Protein AF-A0A522DRU5-F1 (afdb_monomer_lite)

Sequence (279 aa):
MILSPACICIVALIGALTWLAAVGIQVLDVVSSVFDARGARHRRPATQQERARYQELVWGVPLGAAVAALVVFGVDYSARLVFDQGSPRIGTLVLAASIATAFAAGLVIVARRLAPEASSYASIRNDIEDALEQRLTDADIDEFRRAVVAVDKRVGFLRTYPTLSPAAFLWHRTQLRLVPVLVPLLFGAYVLLAAKLPANSMGVLFIGALAPAAISYALAWAGARASLVSKRAWHEVYAAQRAEVEALLAGARKSSKKRVAGLGDRVTRALQILREQQN

Structure (mmCIF, N/CA/C/O backbone):
data_AF-A0A522DRU5-F1
#
_entry.id   AF-A0A522DRU5-F1
#
loop_
_atom_site.group_PDB
_atom_site.id
_atom_site.type_symbol
_atom_site.label_atom_id
_atom_site.label_alt_id
_atom_site.label_comp_id
_atom_site.label_asym_id
_atom_site.label_entity_id
_atom_site.label_seq_id
_atom_site.pdbx_PDB_ins_code
_atom_site.Cartn_x
_atom_site.Cartn_y
_atom_site.Cartn_z
_atom_site.occupancy
_atom_site.B_iso_or_equiv
_atom_site.auth_seq_id
_atom_site.auth_comp_id
_atom_site.auth_asym_id
_atom_site.auth_atom_id
_atom_site.pdbx_PDB_model_num
ATOM 1 N N . MET A 1 1 ? 27.176 -9.759 -30.738 1.00 49.38 1 MET A N 1
ATOM 2 C CA . MET A 1 1 ? 26.339 -8.813 -31.505 1.00 49.38 1 MET A CA 1
ATOM 3 C C . MET A 1 1 ? 26.449 -7.454 -30.847 1.00 49.38 1 MET A C 1
ATOM 5 O O . MET A 1 1 ? 26.199 -7.365 -29.654 1.00 49.38 1 MET A O 1
ATOM 9 N N . ILE A 1 2 ? 26.896 -6.439 -31.582 1.00 53.69 2 ILE A N 1
ATOM 10 C CA . ILE A 1 2 ? 26.916 -5.050 -31.109 1.00 53.69 2 ILE A CA 1
ATOM 11 C C . ILE A 1 2 ? 25.503 -4.507 -31.359 1.00 53.69 2 ILE A C 1
ATOM 13 O O . ILE A 1 2 ? 25.036 -4.567 -32.495 1.00 53.69 2 ILE A O 1
ATOM 17 N N . LEU A 1 3 ? 24.790 -4.069 -30.315 1.00 58.00 3 LEU A N 1
ATOM 18 C CA . LEU A 1 3 ? 23.476 -3.437 -30.488 1.00 58.00 3 LEU A CA 1
ATOM 19 C C . LEU A 1 3 ? 23.640 -2.139 -31.283 1.00 58.00 3 LEU A C 1
ATOM 21 O O . LEU A 1 3 ? 24.556 -1.360 -31.019 1.00 58.00 3 LEU A O 1
ATOM 25 N N . SER A 1 4 ? 22.747 -1.891 -32.244 1.00 70.25 4 SER A N 1
ATOM 26 C CA . SER A 1 4 ? 22.744 -0.618 -32.963 1.00 70.25 4 SER A CA 1
ATOM 27 C C . SER A 1 4 ? 22.442 0.537 -31.991 1.00 70.25 4 SER A C 1
ATOM 29 O O . SER A 1 4 ? 21.698 0.343 -31.022 1.00 70.25 4 SER A O 1
ATOM 31 N N . PRO A 1 5 ? 22.972 1.750 -32.229 1.00 66.25 5 PRO A N 1
ATOM 32 C CA . PRO A 1 5 ? 22.735 2.901 -31.353 1.00 66.25 5 PRO A CA 1
ATOM 33 C C . PRO A 1 5 ? 21.238 3.212 -31.183 1.00 66.25 5 PRO A C 1
ATOM 35 O O . PRO A 1 5 ? 20.804 3.576 -30.094 1.00 66.25 5 PRO A O 1
ATOM 38 N N . ALA A 1 6 ? 20.424 2.968 -32.216 1.00 65.38 6 ALA A N 1
ATOM 39 C CA . ALA A 1 6 ? 18.970 3.096 -32.142 1.00 65.38 6 ALA A CA 1
ATOM 40 C C . ALA A 1 6 ? 18.331 2.108 -31.145 1.00 65.38 6 ALA A C 1
ATOM 42 O O . ALA A 1 6 ? 17.437 2.491 -30.391 1.00 65.38 6 ALA A O 1
ATOM 43 N N . CYS A 1 7 ? 18.813 0.860 -31.082 1.00 63.22 7 CYS A N 1
ATOM 44 C CA . CYS A 1 7 ? 18.323 -0.118 -30.107 1.00 63.22 7 CYS A CA 1
ATOM 45 C C . CYS A 1 7 ? 18.662 0.292 -28.670 1.00 63.22 7 CYS A C 1
ATOM 47 O O . CYS A 1 7 ? 17.828 0.145 -27.780 1.00 63.22 7 CYS A O 1
ATOM 49 N N . ILE A 1 8 ? 19.855 0.851 -28.445 1.00 66.31 8 ILE A N 1
ATOM 50 C CA . ILE A 1 8 ? 20.282 1.325 -27.121 1.00 66.31 8 ILE A CA 1
ATOM 51 C C . ILE A 1 8 ? 19.383 2.475 -26.646 1.00 66.31 8 ILE A C 1
ATOM 53 O O . ILE A 1 8 ? 18.937 2.459 -25.500 1.00 66.31 8 ILE A O 1
ATOM 57 N N . CYS A 1 9 ? 19.054 3.429 -27.524 1.00 65.94 9 CYS A N 1
ATOM 58 C CA . CYS A 1 9 ? 18.156 4.540 -27.195 1.00 65.94 9 CYS A CA 1
ATOM 59 C C . CYS A 1 9 ? 16.744 4.069 -26.820 1.00 65.94 9 CYS A C 1
ATOM 61 O O . CYS A 1 9 ? 16.173 4.563 -25.850 1.00 65.94 9 CYS A O 1
ATOM 63 N N . ILE A 1 10 ? 16.186 3.098 -27.549 1.00 66.00 10 ILE A N 1
ATOM 64 C CA . ILE A 1 10 ? 14.847 2.563 -27.257 1.00 66.00 10 ILE A CA 1
ATOM 65 C C . ILE A 1 10 ? 14.844 1.808 -25.923 1.00 66.00 10 ILE A C 1
ATOM 67 O O . ILE A 1 10 ? 13.966 2.019 -25.090 1.00 66.00 10 ILE A O 1
ATOM 71 N N . VAL A 1 11 ? 15.857 0.975 -25.683 1.00 67.88 11 VAL A N 1
ATOM 72 C CA . VAL A 1 11 ? 16.014 0.237 -24.424 1.00 67.88 11 VAL A CA 1
ATOM 73 C C . VAL A 1 11 ? 16.188 1.203 -23.242 1.00 67.88 11 VAL A C 1
ATOM 75 O O . VAL A 1 11 ? 15.561 1.008 -22.202 1.00 67.88 11 VAL A O 1
ATOM 78 N N . ALA A 1 12 ? 16.944 2.294 -23.415 1.00 69.81 12 ALA A N 1
ATOM 79 C CA . ALA A 1 12 ? 17.073 3.370 -22.428 1.00 69.81 12 ALA A CA 1
ATOM 80 C C . ALA A 1 12 ? 15.759 4.105 -22.164 1.00 69.81 12 ALA A C 1
ATOM 82 O O . ALA A 1 12 ? 15.428 4.351 -21.005 1.00 69.81 12 ALA A O 1
ATOM 83 N N . LEU A 1 13 ? 14.982 4.402 -23.206 1.00 70.50 13 LEU A N 1
ATOM 84 C CA . LEU A 1 13 ? 13.671 5.026 -23.062 1.00 70.50 13 LEU A CA 1
ATOM 85 C C . LEU A 1 13 ? 12.709 4.125 -22.276 1.00 70.50 13 LEU A C 1
ATOM 87 O O . LEU A 1 13 ? 12.073 4.587 -21.332 1.00 70.50 13 LEU A O 1
ATOM 91 N N . ILE A 1 14 ? 12.641 2.833 -22.612 1.00 69.62 14 ILE A N 1
ATOM 92 C CA . ILE A 1 14 ? 11.797 1.858 -21.906 1.00 69.62 14 ILE A CA 1
ATOM 93 C C . ILE A 1 14 ? 12.238 1.721 -20.444 1.00 69.62 14 ILE A C 1
ATOM 95 O O . ILE A 1 14 ? 11.397 1.740 -19.543 1.00 69.62 14 ILE A O 1
ATOM 99 N N . GLY A 1 15 ? 13.547 1.627 -20.188 1.00 72.75 15 GLY A N 1
ATOM 100 C CA 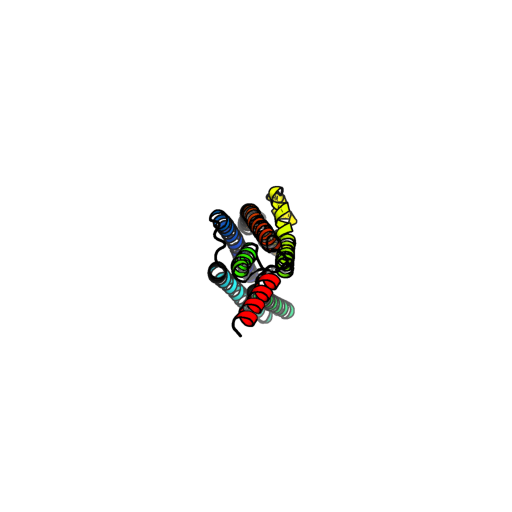. GLY A 1 15 ? 14.102 1.582 -18.835 1.00 72.75 15 GLY A CA 1
ATOM 101 C C . GLY A 1 15 ? 13.751 2.830 -18.020 1.00 72.75 15 GLY A C 1
ATOM 102 O O . GLY A 1 15 ? 13.280 2.711 -16.888 1.00 72.75 15 GLY A O 1
ATOM 103 N N . ALA A 1 16 ? 13.893 4.017 -18.616 1.00 73.12 16 ALA A N 1
ATOM 104 C CA . ALA A 1 16 ? 13.553 5.290 -17.987 1.00 73.12 16 ALA A CA 1
ATOM 105 C C . ALA A 1 16 ? 12.050 5.410 -17.693 1.00 73.12 16 ALA A C 1
ATOM 107 O O . ALA A 1 16 ? 11.677 5.799 -16.589 1.00 73.12 16 ALA A O 1
ATOM 108 N N . LEU A 1 17 ? 11.184 5.026 -18.636 1.00 71.19 17 LEU A N 1
ATOM 109 C CA . LEU A 1 17 ? 9.729 5.025 -18.446 1.00 71.19 17 LEU A CA 1
ATOM 110 C C . LEU A 1 17 ? 9.300 4.043 -17.352 1.00 71.19 17 LEU A C 1
ATOM 112 O O . LEU A 1 17 ? 8.479 4.383 -16.499 1.00 71.19 17 LEU A O 1
ATOM 116 N N . THR A 1 18 ? 9.893 2.849 -17.334 1.00 73.88 18 THR A N 1
ATOM 117 C CA . THR A 1 18 ? 9.627 1.835 -16.304 1.00 73.88 18 THR A CA 1
ATOM 118 C C . THR A 1 18 ? 10.062 2.334 -14.928 1.00 73.88 18 THR A C 1
ATOM 120 O O . THR A 1 18 ? 9.320 2.201 -13.954 1.00 73.88 18 THR A O 1
ATOM 123 N N . TRP A 1 19 ? 11.240 2.958 -14.839 1.00 79.31 19 TRP A N 1
ATOM 124 C CA . TRP A 1 19 ? 11.723 3.565 -13.603 1.00 79.31 19 TRP A CA 1
ATOM 125 C C . TRP A 1 19 ? 10.838 4.733 -13.149 1.00 79.31 19 TRP A C 1
ATOM 127 O O . TRP A 1 19 ? 10.469 4.778 -11.980 1.00 79.31 19 TRP A O 1
ATOM 137 N N . LEU A 1 20 ? 10.424 5.628 -14.052 1.00 75.62 20 LEU A N 1
ATOM 138 C CA . LEU A 1 20 ? 9.517 6.738 -13.735 1.00 75.62 20 LEU A CA 1
ATOM 139 C C . LEU A 1 20 ? 8.171 6.241 -13.200 1.00 75.62 20 LEU A C 1
ATOM 141 O O . LEU A 1 20 ? 7.682 6.766 -12.200 1.00 75.62 20 LEU A O 1
ATOM 145 N N . ALA A 1 21 ? 7.595 5.203 -13.810 1.00 72.81 21 ALA A N 1
ATOM 146 C CA . ALA A 1 21 ? 6.374 4.578 -13.310 1.00 72.81 21 ALA A CA 1
ATOM 147 C C . ALA A 1 21 ? 6.580 3.996 -11.900 1.00 72.81 21 ALA A C 1
ATOM 149 O O . ALA A 1 21 ? 5.768 4.219 -10.999 1.00 72.81 21 ALA A O 1
ATOM 150 N N . ALA A 1 22 ? 7.699 3.302 -11.681 1.00 76.31 22 ALA A N 1
ATOM 151 C CA . ALA A 1 22 ? 8.045 2.712 -10.394 1.00 76.31 22 ALA A CA 1
ATOM 152 C C . ALA A 1 22 ? 8.279 3.776 -9.299 1.00 76.31 22 ALA A C 1
ATOM 154 O O . ALA A 1 22 ? 7.804 3.624 -8.173 1.00 76.31 22 ALA A O 1
ATOM 155 N N . VAL A 1 23 ? 8.947 4.883 -9.635 1.00 77.06 23 VAL A N 1
ATOM 156 C CA . VAL A 1 23 ? 9.127 6.050 -8.759 1.00 77.06 23 VAL A CA 1
ATOM 157 C C . VAL A 1 23 ? 7.795 6.724 -8.460 1.00 77.06 23 VAL A C 1
ATOM 159 O O . VAL A 1 23 ? 7.538 7.049 -7.304 1.00 77.06 23 VAL A O 1
ATOM 162 N N . GLY A 1 24 ? 6.916 6.878 -9.452 1.00 73.81 24 GLY A N 1
ATOM 163 C CA . GLY A 1 24 ? 5.565 7.398 -9.248 1.00 73.81 24 GLY A CA 1
ATOM 164 C C . GLY A 1 24 ? 4.801 6.597 -8.191 1.00 73.81 24 GLY A C 1
ATOM 165 O O . GLY A 1 24 ? 4.223 7.176 -7.273 1.00 73.81 24 GLY A O 1
ATOM 166 N N . ILE A 1 25 ? 4.891 5.264 -8.242 1.00 76.31 25 ILE A N 1
ATOM 167 C CA . ILE A 1 25 ? 4.307 4.376 -7.225 1.00 76.31 25 ILE A CA 1
ATOM 168 C C . ILE A 1 25 ? 4.942 4.605 -5.842 1.00 76.31 25 ILE A C 1
ATOM 170 O O . ILE A 1 25 ? 4.222 4.650 -4.844 1.00 76.31 25 ILE A O 1
ATOM 174 N N . GLN A 1 26 ? 6.266 4.779 -5.755 1.00 80.12 26 GLN A N 1
ATOM 175 C CA . GLN A 1 26 ? 6.938 5.064 -4.479 1.00 80.12 26 GLN A CA 1
ATOM 176 C C . GLN A 1 26 ? 6.523 6.417 -3.890 1.00 80.12 26 GLN A C 1
ATOM 178 O O . GLN A 1 26 ? 6.258 6.506 -2.693 1.00 80.12 26 GLN A O 1
ATOM 183 N N . VAL A 1 27 ? 6.441 7.464 -4.715 1.00 80.12 27 VAL A N 1
ATOM 184 C CA . VAL A 1 27 ? 5.968 8.789 -4.288 1.00 80.12 27 VAL A CA 1
ATOM 185 C C . VAL A 1 27 ? 4.535 8.689 -3.773 1.00 80.12 27 VAL A C 1
ATOM 187 O O . VAL A 1 27 ? 4.241 9.211 -2.700 1.00 80.12 27 VAL A O 1
ATOM 190 N N . LEU A 1 28 ? 3.661 7.969 -4.480 1.00 73.19 28 LEU A N 1
ATOM 191 C CA . LEU A 1 28 ? 2.279 7.752 -4.051 1.00 73.19 28 LEU A CA 1
ATOM 192 C C . LEU A 1 28 ? 2.195 7.038 -2.698 1.00 73.19 28 LEU A C 1
ATOM 194 O O . LEU A 1 28 ? 1.435 7.466 -1.835 1.00 73.19 28 LEU A O 1
ATOM 198 N N . ASP A 1 29 ? 3.004 6.003 -2.477 1.00 78.00 29 ASP A N 1
ATOM 199 C CA . ASP A 1 29 ? 3.068 5.267 -1.208 1.00 78.00 29 ASP A CA 1
ATOM 200 C C . ASP A 1 29 ? 3.587 6.134 -0.038 1.00 78.00 29 ASP A C 1
ATOM 202 O O . ASP A 1 29 ? 3.091 6.060 1.095 1.00 78.00 29 ASP A O 1
ATOM 206 N N . VAL A 1 30 ? 4.550 7.022 -0.300 1.00 80.94 30 VAL A N 1
ATOM 207 C CA . VAL A 1 30 ? 5.003 8.022 0.681 1.00 80.94 30 VAL A CA 1
ATOM 208 C C . VAL A 1 30 ? 3.865 8.988 1.006 1.00 80.94 30 VAL A C 1
ATOM 210 O O . VAL A 1 30 ? 3.553 9.216 2.174 1.00 80.94 30 VAL A O 1
ATOM 213 N N . VAL A 1 31 ? 3.221 9.539 -0.021 1.00 76.81 31 VAL A N 1
ATOM 214 C CA . VAL A 1 31 ? 2.142 10.516 0.130 1.00 76.81 31 VAL A CA 1
ATOM 215 C C . VAL A 1 31 ? 0.972 9.906 0.898 1.00 76.81 31 VAL A C 1
ATOM 217 O O . VAL A 1 31 ? 0.521 10.491 1.883 1.00 76.81 31 VAL A O 1
ATOM 220 N N . SER A 1 32 ? 0.525 8.705 0.531 1.00 75.31 32 SER A N 1
ATOM 221 C CA . SER A 1 32 ? -0.584 8.036 1.208 1.00 75.31 32 SER A CA 1
ATOM 222 C C . SER A 1 32 ? -0.274 7.733 2.662 1.00 75.31 32 SER A C 1
ATOM 224 O O . SER A 1 32 ? -1.105 7.987 3.524 1.00 75.31 32 SER A O 1
ATOM 226 N N . SER A 1 33 ? 0.941 7.278 2.970 1.00 77.12 33 SER A N 1
ATOM 227 C CA . SER A 1 33 ? 1.320 7.013 4.358 1.00 77.12 33 SER A CA 1
ATOM 228 C C . SER A 1 33 ? 1.408 8.287 5.206 1.00 77.12 33 SER A C 1
ATOM 230 O O . SER A 1 33 ? 1.045 8.261 6.383 1.00 77.12 33 SER A O 1
ATOM 232 N N . VAL A 1 34 ? 1.805 9.424 4.624 1.00 80.38 34 VAL A N 1
ATOM 233 C CA . VAL A 1 34 ? 1.745 10.732 5.300 1.00 80.38 34 VAL A CA 1
ATOM 234 C C . VAL A 1 34 ? 0.299 11.168 5.537 1.00 80.38 34 VAL A C 1
ATOM 236 O O . VAL A 1 34 ? -0.028 11.621 6.638 1.00 80.38 34 VAL A O 1
ATOM 239 N N . PHE A 1 35 ? -0.574 11.025 4.539 1.00 76.12 35 PHE A N 1
ATOM 240 C CA . PHE A 1 35 ? -1.994 11.344 4.688 1.00 76.12 35 PHE A CA 1
ATOM 241 C C . PHE A 1 35 ? -2.677 10.443 5.716 1.00 76.12 35 PHE A C 1
ATOM 243 O O . PHE A 1 35 ? -3.399 10.954 6.569 1.00 76.12 35 PHE A O 1
ATOM 250 N N . ASP A 1 36 ? -2.380 9.146 5.723 1.00 75.25 36 ASP A N 1
ATOM 251 C CA . ASP A 1 36 ? -2.902 8.207 6.714 1.00 75.25 36 ASP A CA 1
ATOM 252 C C . ASP A 1 36 ? -2.457 8.578 8.132 1.00 75.25 36 ASP A C 1
ATOM 254 O O . ASP A 1 36 ? -3.266 8.540 9.061 1.00 75.25 36 ASP A O 1
ATOM 258 N N . ALA A 1 37 ? -1.196 8.991 8.308 1.00 77.94 37 ALA A N 1
ATOM 259 C CA . ALA A 1 37 ? -0.693 9.465 9.596 1.00 77.94 37 ALA A CA 1
ATOM 260 C C . ALA A 1 37 ? -1.404 10.749 10.058 1.00 77.94 37 ALA A C 1
ATOM 262 O O . ALA A 1 37 ? -1.716 10.897 11.242 1.00 77.94 37 ALA A O 1
ATOM 263 N N . ARG A 1 38 ? -1.683 11.680 9.136 1.00 77.50 38 ARG A N 1
ATOM 264 C CA . ARG A 1 38 ? -2.467 12.893 9.432 1.00 77.50 38 ARG A CA 1
ATOM 265 C C . ARG A 1 38 ? -3.919 12.554 9.769 1.00 77.50 38 ARG A C 1
ATOM 267 O O . ARG A 1 38 ? -4.457 13.099 10.729 1.00 77.50 38 ARG A O 1
ATOM 274 N N . GLY A 1 39 ? -4.529 11.624 9.037 1.00 71.44 39 GLY A N 1
ATOM 275 C CA . GLY A 1 39 ? -5.885 11.140 9.291 1.00 71.44 39 GLY A CA 1
ATOM 276 C C . GLY A 1 39 ? -6.029 10.526 10.684 1.00 71.44 39 GLY A C 1
ATOM 277 O O . GLY A 1 39 ? -6.966 10.862 11.406 1.00 71.44 39 GLY A O 1
ATOM 278 N N . ALA A 1 40 ? -5.051 9.716 11.103 1.00 71.62 40 ALA A N 1
ATOM 279 C CA . ALA A 1 40 ? -5.006 9.149 12.451 1.00 71.62 40 ALA A CA 1
ATOM 280 C C . ALA A 1 40 ? -4.961 10.237 13.541 1.00 71.62 40 ALA A C 1
ATOM 282 O O . ALA A 1 40 ? -5.703 10.159 14.519 1.00 71.62 40 ALA A O 1
ATOM 283 N N . ARG A 1 41 ? -4.155 11.296 13.352 1.00 71.25 41 ARG A N 1
ATOM 284 C CA . ARG A 1 41 ? -4.070 12.425 14.302 1.00 71.25 41 ARG A CA 1
ATOM 285 C C . ARG A 1 41 ? -5.392 13.161 14.473 1.00 71.25 41 ARG A C 1
ATOM 287 O O . ARG A 1 41 ? -5.715 13.577 15.580 1.00 71.25 41 ARG A O 1
ATOM 294 N N . HIS A 1 42 ? -6.161 13.312 13.400 1.00 68.31 42 HIS A N 1
ATOM 295 C CA . HIS A 1 42 ? -7.444 14.007 13.462 1.00 68.31 42 HIS A CA 1
ATOM 296 C C . HIS A 1 42 ? -8.582 13.145 14.013 1.00 68.31 42 HIS A C 1
ATOM 298 O O . HIS A 1 42 ? -9.704 13.640 14.080 1.00 68.31 42 HIS A O 1
ATOM 304 N N . ARG A 1 43 ? -8.322 11.880 14.397 1.00 59.94 43 ARG A N 1
ATOM 305 C CA . ARG A 1 43 ? -9.329 10.907 14.868 1.00 59.94 43 ARG A CA 1
ATOM 306 C C . ARG A 1 43 ? -10.574 10.843 13.982 1.00 59.94 43 ARG A C 1
ATOM 308 O O . ARG A 1 43 ? -11.628 10.413 14.431 1.00 59.94 43 ARG A O 1
ATOM 315 N N . ARG A 1 44 ? -10.461 11.274 12.725 1.00 55.94 44 ARG A N 1
ATOM 316 C CA . ARG A 1 44 ? -11.498 11.111 11.722 1.00 55.94 44 ARG A CA 1
ATOM 317 C C . ARG A 1 44 ? -11.234 9.739 11.125 1.00 55.94 44 ARG A C 1
ATOM 319 O O . ARG A 1 44 ? -10.299 9.616 10.325 1.00 55.94 44 ARG A O 1
ATOM 326 N N . PRO A 1 45 ? -11.985 8.684 11.492 1.00 53.59 45 PRO A N 1
ATOM 327 C CA . PRO A 1 45 ? -12.148 7.593 10.557 1.00 53.59 45 PRO A CA 1
ATOM 328 C C . PRO A 1 45 ? -12.816 8.251 9.352 1.00 53.59 45 PRO A C 1
ATOM 330 O O . PRO A 1 45 ? -14.011 8.517 9.383 1.00 53.59 45 PRO A O 1
ATOM 333 N N . ALA A 1 46 ? -12.022 8.682 8.368 1.00 48.06 46 ALA A N 1
ATOM 334 C CA . ALA A 1 46 ? -12.567 9.238 7.141 1.00 48.06 46 ALA A CA 1
ATOM 335 C C . ALA A 1 46 ? -13.635 8.252 6.677 1.00 48.06 46 ALA A C 1
ATOM 337 O O . ALA A 1 46 ? -13.357 7.047 6.598 1.00 48.06 46 ALA A O 1
ATOM 338 N N . THR A 1 47 ? -14.857 8.749 6.503 1.00 50.06 47 THR A N 1
ATOM 339 C CA . THR A 1 47 ? -15.979 7.931 6.057 1.00 50.06 47 THR A CA 1
ATOM 340 C C . THR A 1 47 ? -15.518 7.176 4.813 1.00 50.06 47 THR A C 1
ATOM 342 O O . THR A 1 47 ? -14.763 7.706 3.991 1.00 50.06 47 THR A O 1
ATOM 345 N N . GLN A 1 48 ? -15.876 5.897 4.708 1.00 52.00 48 GLN A N 1
ATOM 346 C CA . GLN A 1 48 ? -15.354 4.995 3.671 1.00 52.00 48 GLN A CA 1
ATOM 347 C C . GLN A 1 48 ? -15.494 5.584 2.256 1.00 52.00 48 GLN A C 1
ATOM 349 O O . GLN A 1 48 ? -14.611 5.400 1.420 1.00 52.00 48 GLN A O 1
ATOM 354 N N . GLN A 1 49 ? -16.527 6.401 2.027 1.00 44.53 49 GLN A N 1
ATOM 355 C CA . GLN A 1 49 ? -16.745 7.156 0.793 1.00 44.53 49 GLN A CA 1
ATOM 356 C C . GLN A 1 49 ? -15.700 8.240 0.498 1.00 44.53 49 GLN A C 1
ATOM 358 O O . GLN A 1 49 ? -15.330 8.412 -0.664 1.00 44.53 49 GLN A O 1
ATOM 363 N N . GLU A 1 50 ? -15.190 8.957 1.502 1.00 51.41 50 GLU A N 1
ATOM 364 C CA . GLU A 1 50 ? -14.121 9.938 1.292 1.00 51.41 50 GLU A CA 1
ATOM 365 C C . GLU A 1 50 ? -12.811 9.227 0.946 1.00 51.41 50 GLU A C 1
ATOM 367 O O . GLU A 1 50 ? -12.155 9.592 -0.030 1.00 51.41 50 GLU A O 1
ATOM 372 N N . ARG A 1 51 ? -12.463 8.148 1.663 1.00 57.72 51 ARG A N 1
ATOM 373 C CA . ARG A 1 51 ? -11.268 7.349 1.338 1.00 57.72 51 ARG A CA 1
ATOM 374 C C . ARG A 1 51 ? -11.348 6.754 -0.060 1.00 57.72 51 ARG A C 1
ATOM 376 O O . ARG A 1 51 ? -10.388 6.900 -0.803 1.00 57.72 51 ARG A O 1
ATOM 383 N N . ALA A 1 52 ? -12.477 6.158 -0.439 1.00 53.84 52 ALA A N 1
ATOM 384 C CA . ALA A 1 52 ? -12.660 5.581 -1.767 1.00 53.84 52 ALA A CA 1
ATOM 385 C C . ALA A 1 52 ? -12.524 6.637 -2.877 1.00 53.84 52 ALA A C 1
ATOM 387 O O . ALA A 1 52 ? -11.766 6.428 -3.819 1.00 53.84 52 ALA A O 1
ATOM 388 N N . ARG A 1 53 ? -13.158 7.812 -2.743 1.00 54.06 53 ARG A N 1
ATOM 389 C CA . ARG A 1 53 ? -13.068 8.886 -3.753 1.00 54.06 53 ARG A CA 1
ATOM 390 C C . ARG A 1 53 ? -11.665 9.478 -3.875 1.00 54.06 53 ARG A C 1
ATOM 392 O O . ARG A 1 53 ? -11.170 9.652 -4.988 1.00 54.06 53 ARG A O 1
ATOM 399 N N . TYR A 1 54 ? -11.003 9.756 -2.751 1.00 58.16 54 TYR A N 1
ATOM 400 C CA . TYR A 1 54 ? -9.623 10.248 -2.769 1.00 58.16 54 TYR A CA 1
ATOM 401 C C . TYR A 1 54 ? -8.661 9.192 -3.311 1.00 58.16 54 TYR A C 1
ATOM 403 O O . TYR A 1 54 ? -7.752 9.518 -4.072 1.00 58.16 54 TYR A O 1
ATOM 411 N N . GLN A 1 55 ? -8.872 7.922 -2.968 1.00 58.06 55 GLN A N 1
ATOM 412 C CA . GLN A 1 55 ? -8.026 6.836 -3.433 1.00 58.06 55 GLN A CA 1
ATOM 413 C C . GLN A 1 55 ? -8.246 6.554 -4.931 1.00 58.06 55 GLN A C 1
ATOM 415 O O . GLN A 1 55 ? -7.290 6.310 -5.655 1.00 58.06 55 GLN A O 1
ATOM 420 N N . GLU A 1 56 ? -9.464 6.684 -5.453 1.00 55.62 56 GLU A N 1
ATOM 421 C CA . GLU A 1 56 ? -9.731 6.530 -6.887 1.00 55.62 56 GLU A CA 1
ATOM 422 C C . GLU A 1 56 ? -9.100 7.634 -7.743 1.00 55.62 56 GLU A C 1
ATOM 424 O O . GLU A 1 56 ? -8.479 7.324 -8.760 1.00 55.62 56 GLU A O 1
ATOM 429 N N . LEU A 1 57 ? -9.196 8.900 -7.323 1.00 58.72 57 LEU A N 1
ATOM 430 C CA . LEU A 1 57 ? -8.635 10.034 -8.069 1.00 58.72 57 LEU A CA 1
ATOM 431 C C . LEU A 1 57 ? -7.105 10.099 -7.981 1.00 58.72 57 LEU A C 1
ATOM 433 O O . LEU A 1 57 ? -6.442 10.355 -8.984 1.00 58.72 57 LEU A O 1
ATOM 437 N N . VAL A 1 58 ? -6.537 9.831 -6.802 1.00 62.62 58 VAL A N 1
ATOM 438 C CA . VAL A 1 58 ? -5.082 9.894 -6.588 1.00 62.62 58 VAL A CA 1
ATOM 439 C C . VAL A 1 58 ? -4.366 8.666 -7.162 1.00 62.62 58 VAL A C 1
ATOM 441 O O . VAL A 1 58 ? -3.231 8.792 -7.614 1.00 62.62 58 VAL A O 1
ATOM 444 N N . TRP A 1 59 ? -5.006 7.489 -7.184 1.00 62.34 59 TRP A N 1
ATOM 445 C CA . TRP A 1 59 ? -4.350 6.243 -7.606 1.00 62.34 59 TRP A CA 1
ATOM 446 C C . TRP A 1 59 ? -4.777 5.731 -8.977 1.00 62.34 59 TRP A C 1
ATOM 448 O O . TRP A 1 59 ? -3.943 5.180 -9.692 1.00 62.34 59 TRP A O 1
ATOM 458 N N . GLY A 1 60 ? -6.050 5.876 -9.355 1.00 66.31 60 GLY A N 1
ATOM 459 C CA . GLY A 1 60 ? -6.581 5.278 -10.582 1.00 66.31 60 GLY A CA 1
ATOM 460 C C . GLY A 1 60 ? -6.007 5.912 -11.845 1.00 66.31 60 GLY A C 1
ATOM 461 O O . GLY A 1 60 ? -5.611 5.203 -12.768 1.00 66.31 60 GLY A O 1
ATOM 462 N N . VAL A 1 61 ? -5.905 7.243 -11.858 1.00 69.75 61 VAL A N 1
ATOM 463 C CA . VAL A 1 61 ? -5.448 8.011 -13.024 1.00 69.75 61 VAL A CA 1
ATOM 464 C C . VAL A 1 61 ? -3.966 7.764 -13.349 1.00 69.75 61 VAL A C 1
ATOM 466 O O . VAL A 1 61 ? -3.687 7.332 -14.468 1.00 69.75 61 VAL A O 1
ATOM 469 N N . PRO A 1 62 ? -3.000 7.963 -12.427 1.00 69.00 62 PRO A N 1
ATOM 470 C CA . PRO A 1 62 ? -1.588 7.766 -12.759 1.00 69.00 62 PRO A CA 1
ATOM 471 C C . PRO A 1 62 ? -1.241 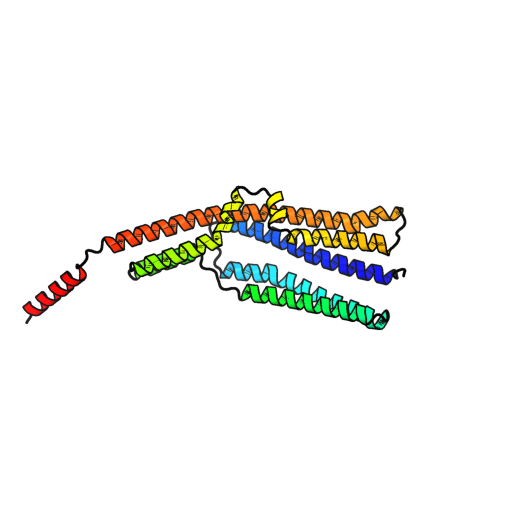6.297 -13.024 1.00 69.00 62 PRO A C 1
ATOM 473 O O . PRO A 1 62 ? -0.445 6.011 -13.915 1.00 69.00 62 PRO A O 1
ATOM 476 N N . LEU A 1 63 ? -1.855 5.355 -12.301 1.00 69.75 63 LEU A N 1
ATOM 477 C CA . LEU A 1 63 ? -1.625 3.929 -12.533 1.00 69.75 63 LEU A CA 1
ATOM 478 C C . LEU A 1 63 ? -2.196 3.490 -13.888 1.00 69.75 63 LEU A C 1
ATOM 480 O O . LEU A 1 63 ? -1.523 2.783 -14.633 1.00 69.75 63 LEU A O 1
ATOM 484 N N . GLY A 1 64 ? -3.401 3.953 -14.233 1.00 73.62 64 GLY A N 1
ATOM 485 C CA . GLY A 1 64 ? -4.000 3.722 -15.546 1.00 73.62 64 GLY A CA 1
ATOM 486 C C . GLY A 1 64 ? -3.148 4.301 -16.676 1.00 73.62 64 GLY A C 1
ATOM 487 O O . GLY A 1 64 ? -2.885 3.607 -17.654 1.00 73.62 64 GLY A O 1
ATOM 488 N N . ALA A 1 65 ? -2.639 5.526 -16.510 1.00 77.00 65 ALA A N 1
ATOM 489 C CA . ALA A 1 65 ? -1.734 6.151 -17.472 1.00 77.00 65 ALA A CA 1
ATOM 490 C C . ALA A 1 65 ? -0.419 5.367 -17.634 1.00 77.00 65 ALA A C 1
ATOM 492 O O . ALA A 1 65 ? 0.038 5.164 -18.757 1.00 77.00 65 ALA A O 1
ATOM 493 N N . ALA A 1 66 ? 0.166 4.872 -16.538 1.00 72.81 66 ALA A N 1
ATOM 494 C CA . ALA A 1 66 ? 1.376 4.051 -16.581 1.00 72.81 66 ALA A CA 1
ATOM 495 C C . ALA A 1 66 ? 1.143 2.709 -17.296 1.00 72.81 66 ALA A C 1
ATOM 497 O O . ALA A 1 66 ? 1.965 2.299 -18.114 1.00 72.81 66 ALA A O 1
ATOM 498 N N . VAL A 1 67 ? 0.012 2.045 -17.032 1.00 76.06 67 VAL A N 1
ATOM 499 C CA . VAL A 1 67 ? -0.372 0.807 -17.730 1.00 76.06 67 VAL A CA 1
ATOM 500 C C . VAL A 1 67 ? -0.603 1.077 -19.216 1.00 76.06 67 VAL A C 1
ATOM 502 O O . VAL A 1 67 ? -0.093 0.333 -20.050 1.00 76.06 67 VAL A O 1
ATOM 505 N N . ALA A 1 68 ? -1.302 2.160 -19.564 1.00 79.25 68 ALA A N 1
ATOM 506 C CA . ALA A 1 68 ? -1.527 2.549 -20.953 1.00 79.25 68 ALA A CA 1
ATOM 507 C C . ALA A 1 68 ? -0.205 2.819 -21.687 1.00 79.25 68 ALA A C 1
ATOM 509 O O . ALA A 1 68 ? 0.009 2.288 -22.774 1.00 79.25 68 ALA A O 1
ATOM 510 N N . ALA A 1 69 ? 0.713 3.569 -21.071 1.00 78.69 69 ALA A N 1
ATOM 511 C CA . ALA A 1 69 ? 2.042 3.804 -21.625 1.00 78.69 69 ALA A CA 1
ATOM 512 C C . ALA A 1 69 ? 2.808 2.485 -21.821 1.00 78.69 69 ALA A C 1
ATOM 514 O O . ALA A 1 69 ? 3.337 2.239 -22.902 1.00 78.69 69 ALA A O 1
ATOM 515 N N . LEU A 1 70 ? 2.817 1.602 -20.817 1.00 76.81 70 LEU A N 1
ATOM 516 C CA . LEU A 1 70 ? 3.477 0.296 -20.902 1.00 76.81 70 LEU A CA 1
ATOM 517 C C . LEU A 1 70 ? 2.929 -0.560 -22.052 1.00 76.81 70 LEU A C 1
ATOM 519 O O . LEU A 1 70 ? 3.707 -1.217 -22.741 1.00 76.81 70 LEU A O 1
ATOM 523 N N . VAL A 1 71 ? 1.616 -0.528 -22.291 1.00 81.62 71 VAL A N 1
ATOM 524 C CA . VAL A 1 71 ? 0.996 -1.221 -23.428 1.00 81.62 71 VAL A CA 1
ATOM 525 C C . VAL A 1 71 ? 1.418 -0.580 -24.748 1.00 81.62 71 VAL A C 1
ATOM 527 O O . VAL A 1 71 ? 1.900 -1.290 -25.622 1.00 81.62 71 VAL A O 1
ATOM 530 N N . VAL A 1 72 ? 1.298 0.743 -24.890 1.00 85.81 72 VAL A N 1
ATOM 531 C CA . VAL A 1 72 ? 1.636 1.451 -26.138 1.00 85.81 72 VAL A CA 1
ATOM 532 C C . VAL A 1 72 ? 3.099 1.222 -26.527 1.00 85.81 72 VAL A C 1
ATOM 534 O O . VAL A 1 72 ? 3.380 0.789 -27.643 1.00 85.81 72 VAL A O 1
ATOM 537 N N . PHE A 1 73 ? 4.033 1.440 -25.598 1.00 80.81 73 PHE A N 1
ATOM 538 C CA . PHE A 1 73 ? 5.461 1.251 -25.861 1.00 80.81 73 PHE A CA 1
ATOM 539 C C . PHE A 1 73 ? 5.848 -0.224 -25.991 1.00 80.81 73 PHE A C 1
ATOM 541 O O . PHE A 1 73 ? 6.709 -0.559 -26.802 1.00 80.81 73 PHE A O 1
ATOM 548 N N . GLY A 1 74 ? 5.211 -1.113 -25.225 1.00 76.38 74 GLY A N 1
ATOM 549 C CA . GLY A 1 74 ? 5.429 -2.554 -25.335 1.00 76.38 74 GLY A CA 1
ATOM 550 C C . GLY A 1 74 ? 5.026 -3.093 -26.706 1.00 76.38 74 GLY A C 1
ATOM 551 O O . GLY A 1 74 ? 5.783 -3.845 -27.321 1.00 76.38 74 GLY A O 1
ATOM 552 N N . VAL A 1 75 ? 3.872 -2.652 -27.216 1.00 88.31 75 VAL A N 1
ATOM 553 C CA . VAL A 1 75 ? 3.379 -3.010 -28.551 1.00 88.31 75 VAL A CA 1
ATOM 554 C C . VAL A 1 75 ? 4.307 -2.461 -29.635 1.00 88.31 75 VAL A C 1
ATOM 556 O O . VAL A 1 75 ? 4.764 -3.251 -30.460 1.00 88.31 75 VAL A O 1
ATOM 559 N N . ASP A 1 76 ? 4.658 -1.169 -29.603 1.00 85.44 76 ASP A N 1
ATOM 560 C CA . ASP A 1 76 ? 5.572 -0.566 -30.593 1.00 85.44 76 ASP A CA 1
ATOM 561 C C . ASP A 1 76 ? 6.927 -1.289 -30.629 1.00 85.44 76 ASP A C 1
ATOM 563 O O . ASP A 1 76 ? 7.407 -1.691 -31.690 1.00 85.44 76 ASP A O 1
ATOM 567 N N . TYR A 1 77 ? 7.523 -1.545 -29.461 1.00 80.62 77 TYR A N 1
ATOM 568 C CA . TYR A 1 77 ? 8.811 -2.229 -29.384 1.00 80.62 77 TYR A CA 1
ATOM 569 C C . TYR A 1 77 ? 8.735 -3.680 -29.869 1.00 80.62 77 TYR A C 1
ATOM 571 O O . TYR A 1 77 ? 9.628 -4.147 -30.581 1.00 80.62 77 TYR A O 1
ATOM 579 N N . SER A 1 78 ? 7.654 -4.391 -29.534 1.00 85.75 78 SER A N 1
ATOM 580 C CA . SER A 1 78 ? 7.438 -5.750 -30.027 1.00 85.75 78 SER A CA 1
ATOM 581 C C . SER A 1 78 ? 7.308 -5.794 -31.549 1.00 85.75 78 SER A C 1
ATOM 583 O O . SER A 1 78 ? 7.921 -6.655 -32.178 1.00 85.75 78 SER A O 1
ATOM 585 N N . ALA A 1 79 ? 6.594 -4.836 -32.149 1.00 87.44 79 ALA A N 1
ATOM 586 C CA . ALA A 1 79 ? 6.416 -4.753 -33.592 1.00 87.44 79 ALA A CA 1
ATOM 587 C C . ALA A 1 79 ? 7.765 -4.555 -34.293 1.00 87.44 79 ALA A C 1
ATOM 589 O O . ALA A 1 79 ? 8.093 -5.311 -35.205 1.00 87.44 79 ALA A O 1
ATOM 590 N N . ARG A 1 80 ? 8.604 -3.638 -33.799 1.00 82.31 80 ARG A N 1
ATOM 591 C CA . ARG A 1 80 ? 9.964 -3.430 -34.329 1.00 82.31 80 ARG A CA 1
ATOM 592 C C . ARG A 1 80 ? 10.833 -4.685 -34.217 1.00 82.31 80 ARG A C 1
ATOM 594 O O . ARG A 1 80 ? 11.581 -5.013 -35.133 1.00 82.31 80 ARG A O 1
ATOM 601 N N . LEU A 1 81 ? 10.735 -5.425 -33.111 1.00 78.25 81 LEU A N 1
ATOM 602 C CA . LEU A 1 81 ? 11.477 -6.680 -32.936 1.00 78.25 81 LEU A CA 1
ATOM 603 C C . LEU A 1 81 ? 11.047 -7.768 -33.931 1.00 78.25 81 LEU A C 1
ATOM 605 O O . LEU A 1 81 ? 11.895 -8.513 -34.429 1.00 78.25 81 LEU A O 1
ATOM 609 N N . VAL A 1 82 ? 9.744 -7.871 -34.210 1.00 88.62 82 VAL A N 1
ATOM 610 C CA . VAL A 1 82 ? 9.196 -8.858 -35.151 1.00 88.62 82 VAL A CA 1
ATOM 611 C C . VAL A 1 82 ? 9.508 -8.472 -36.595 1.00 88.62 82 VAL A C 1
ATOM 613 O O . VAL A 1 82 ? 10.025 -9.305 -37.337 1.00 88.62 82 VAL A O 1
ATOM 616 N N . PHE A 1 83 ? 9.197 -7.234 -36.985 1.00 91.00 83 PHE A N 1
ATOM 617 C CA . PHE A 1 83 ? 9.194 -6.805 -38.383 1.00 91.00 83 PHE A CA 1
ATOM 618 C C . PHE A 1 83 ? 10.530 -6.214 -38.846 1.00 91.00 83 PHE A C 1
ATOM 620 O O . PHE A 1 83 ? 10.963 -6.534 -39.949 1.00 91.00 83 PHE A O 1
ATOM 627 N N . ASP A 1 84 ? 11.223 -5.432 -38.010 1.00 88.25 84 ASP A N 1
ATOM 628 C CA . ASP A 1 84 ? 12.453 -4.741 -38.430 1.00 88.25 84 ASP A CA 1
ATOM 629 C C . ASP A 1 84 ? 13.711 -5.566 -38.129 1.00 88.25 84 ASP A C 1
ATOM 631 O O . ASP A 1 84 ? 14.663 -5.585 -38.906 1.00 88.25 84 ASP A O 1
ATOM 635 N N . GLN A 1 85 ? 13.740 -6.252 -36.982 1.00 81.25 85 GLN A N 1
ATOM 636 C CA . GLN A 1 85 ? 14.933 -6.966 -36.496 1.00 81.25 85 GLN A CA 1
ATOM 637 C C . GLN A 1 85 ? 14.925 -8.468 -36.807 1.00 81.25 85 GLN A C 1
ATOM 639 O O . GLN A 1 85 ? 15.822 -9.194 -36.369 1.00 81.25 85 GLN A O 1
ATOM 644 N N . GLY A 1 86 ? 13.898 -8.958 -37.511 1.00 84.06 86 GLY A N 1
ATOM 645 C CA . GLY A 1 86 ? 13.774 -10.365 -37.899 1.00 84.06 86 GLY A CA 1
ATOM 646 C C . GLY A 1 86 ? 13.798 -11.338 -36.716 1.00 84.06 86 GLY A C 1
ATOM 647 O O . GLY A 1 86 ? 14.198 -12.490 -36.869 1.00 84.06 86 GLY A O 1
ATOM 648 N N . SER A 1 87 ? 13.402 -10.882 -35.523 1.00 82.88 87 SER A N 1
ATOM 649 C CA . SER A 1 87 ? 13.481 -11.639 -34.270 1.00 82.88 87 SER A CA 1
ATOM 650 C C . SER A 1 87 ? 12.081 -11.939 -33.719 1.00 82.88 87 SER A C 1
ATOM 652 O O . SER A 1 87 ? 11.737 -11.506 -32.612 1.00 82.88 87 SER A O 1
ATOM 654 N N . PRO A 1 88 ? 11.256 -12.724 -34.443 1.00 84.56 88 PRO A N 1
ATOM 655 C CA . PRO A 1 88 ? 9.841 -12.902 -34.126 1.00 84.56 88 PRO A CA 1
ATOM 656 C C . PRO A 1 88 ? 9.621 -13.534 -32.750 1.00 84.56 88 PRO A C 1
ATOM 658 O O . PRO A 1 88 ? 8.675 -13.177 -32.052 1.00 84.56 88 PRO A O 1
ATOM 661 N N . ARG A 1 89 ? 10.523 -14.420 -32.305 1.00 80.31 89 ARG A N 1
ATOM 662 C CA . ARG A 1 89 ? 10.427 -15.068 -30.986 1.00 80.31 89 ARG A CA 1
ATOM 663 C C . ARG A 1 89 ? 10.546 -14.058 -29.841 1.00 80.31 89 ARG A C 1
ATOM 665 O O . ARG A 1 89 ? 9.740 -14.092 -28.919 1.00 80.31 89 ARG A O 1
ATOM 672 N N . ILE A 1 90 ? 11.522 -13.150 -29.914 1.00 69.25 90 ILE A N 1
ATOM 673 C CA . ILE A 1 90 ? 11.768 -12.143 -28.870 1.00 69.25 90 ILE A CA 1
ATOM 674 C C . ILE A 1 90 ? 10.654 -11.095 -28.882 1.00 69.25 90 ILE A C 1
ATOM 676 O O . ILE A 1 90 ? 10.119 -10.774 -27.825 1.00 69.25 90 ILE A O 1
ATOM 680 N N . GLY A 1 91 ? 10.249 -10.620 -30.064 1.00 73.75 91 GLY A N 1
ATOM 681 C CA . GLY A 1 91 ? 9.134 -9.679 -30.185 1.00 73.75 91 GLY A CA 1
ATOM 682 C C . GLY A 1 91 ? 7.823 -10.242 -29.625 1.00 73.75 91 GLY A C 1
ATOM 683 O O . GLY A 1 91 ? 7.170 -9.579 -28.822 1.00 73.75 91 GLY A O 1
ATOM 684 N N . THR A 1 92 ? 7.495 -11.502 -29.937 1.00 78.00 92 THR A N 1
ATOM 685 C CA . THR A 1 92 ? 6.305 -12.178 -29.380 1.00 78.00 92 THR A CA 1
ATOM 686 C C . THR A 1 92 ? 6.366 -12.289 -27.853 1.00 78.00 92 THR A C 1
ATOM 688 O O . THR A 1 92 ? 5.370 -12.030 -27.181 1.00 78.00 92 THR A O 1
ATOM 691 N N . LEU A 1 93 ? 7.530 -12.630 -27.286 1.00 71.81 93 LEU A N 1
ATOM 692 C CA . LEU A 1 93 ? 7.707 -12.719 -25.831 1.00 71.81 93 LEU A CA 1
ATOM 693 C C . LEU A 1 93 ? 7.530 -11.365 -25.138 1.00 71.81 93 LEU A C 1
ATOM 695 O O . LEU A 1 93 ? 6.874 -11.294 -24.101 1.00 71.81 93 LEU A O 1
ATOM 699 N N . VAL A 1 94 ? 8.084 -10.296 -25.713 1.00 74.81 94 VAL A N 1
ATOM 700 C CA . VAL A 1 94 ? 7.929 -8.933 -25.190 1.00 74.81 94 VAL A CA 1
ATOM 701 C C . VAL A 1 94 ? 6.461 -8.510 -25.215 1.00 74.81 94 VAL A C 1
ATOM 703 O O . VAL A 1 94 ? 5.953 -8.051 -24.196 1.00 74.81 94 VAL A O 1
ATOM 706 N N . LEU A 1 95 ? 5.759 -8.728 -26.332 1.00 80.44 95 LEU A N 1
ATOM 707 C CA . LEU A 1 95 ? 4.334 -8.414 -26.448 1.00 80.44 95 LEU A CA 1
ATOM 708 C C . LEU A 1 95 ? 3.503 -9.169 -25.403 1.00 80.44 95 LEU A C 1
ATOM 710 O O . LEU A 1 95 ? 2.697 -8.568 -24.691 1.00 80.44 95 LEU A O 1
ATOM 714 N N . ALA A 1 96 ? 3.732 -10.479 -25.280 1.00 75.31 96 ALA A N 1
ATOM 715 C CA . ALA A 1 96 ? 3.050 -11.316 -24.300 1.00 75.31 96 ALA A CA 1
ATOM 716 C C . ALA A 1 96 ? 3.314 -10.835 -22.864 1.00 75.31 96 ALA A C 1
ATOM 718 O O . ALA A 1 96 ? 2.379 -10.747 -22.068 1.00 75.31 96 ALA A O 1
ATOM 719 N N . ALA A 1 97 ? 4.556 -10.462 -22.539 1.00 69.88 97 ALA A N 1
ATOM 720 C CA . ALA A 1 97 ? 4.917 -9.928 -21.229 1.00 69.88 97 ALA A CA 1
ATOM 721 C C . ALA A 1 97 ? 4.229 -8.583 -20.936 1.00 69.88 97 ALA A C 1
ATOM 723 O O . ALA A 1 97 ? 3.717 -8.389 -19.830 1.00 69.88 97 ALA A O 1
ATOM 724 N N . SER A 1 98 ? 4.160 -7.673 -21.913 1.00 74.88 98 SER A N 1
ATOM 725 C CA . SER A 1 98 ? 3.455 -6.392 -21.779 1.00 74.88 98 SER A CA 1
ATOM 726 C C . SER A 1 98 ? 1.959 -6.590 -21.528 1.00 74.88 98 SER A C 1
ATOM 728 O O . SER A 1 98 ? 1.414 -5.996 -20.596 1.00 74.88 98 SER A O 1
ATOM 730 N N . ILE A 1 99 ? 1.307 -7.472 -22.295 1.00 77.62 99 ILE A N 1
ATOM 731 C CA . ILE A 1 99 ? -0.120 -7.793 -22.131 1.00 77.62 99 ILE A CA 1
ATOM 732 C C . ILE A 1 99 ? -0.376 -8.444 -20.769 1.00 77.62 99 ILE A C 1
ATOM 734 O O . ILE A 1 99 ? -1.264 -8.005 -20.040 1.00 77.62 99 ILE A O 1
ATOM 738 N N . ALA A 1 100 ? 0.415 -9.452 -20.394 1.00 71.88 100 ALA A N 1
ATOM 739 C CA . ALA A 1 100 ? 0.266 -10.141 -19.115 1.00 71.88 100 ALA A CA 1
ATOM 740 C C . ALA A 1 100 ? 0.437 -9.180 -17.928 1.00 71.88 100 ALA A C 1
ATOM 742 O O . ALA A 1 100 ? -0.335 -9.233 -16.971 1.00 71.88 100 ALA A O 1
ATOM 743 N N . THR A 1 101 ? 1.402 -8.261 -18.010 1.00 71.62 101 THR A N 1
ATOM 744 C CA . THR A 1 101 ? 1.640 -7.244 -16.975 1.00 71.62 101 THR A CA 1
ATOM 745 C C . THR A 1 101 ? 0.464 -6.275 -16.868 1.00 71.62 101 THR A C 1
ATOM 747 O O . THR A 1 101 ? -0.020 -6.021 -15.765 1.00 71.62 101 THR A O 1
ATOM 750 N N . ALA A 1 102 ? -0.033 -5.767 -17.999 1.00 76.62 102 ALA A N 1
ATOM 751 C CA . ALA A 1 102 ? -1.187 -4.872 -18.028 1.00 76.62 102 ALA A CA 1
ATOM 752 C C . ALA A 1 102 ? -2.452 -5.554 -17.482 1.00 76.62 102 ALA A C 1
ATOM 754 O O . ALA A 1 102 ? -3.173 -4.969 -16.672 1.00 76.62 102 ALA A O 1
ATOM 755 N N . PHE A 1 103 ? -2.682 -6.814 -17.860 1.00 75.00 103 PHE A N 1
ATOM 756 C CA . PHE A 1 103 ? -3.798 -7.614 -17.363 1.00 75.00 103 PHE A CA 1
ATOM 757 C C . PHE A 1 103 ? -3.700 -7.860 -15.854 1.00 75.00 103 PHE A C 1
ATOM 759 O O . PHE A 1 103 ? -4.664 -7.620 -15.130 1.00 75.00 103 PHE A O 1
ATOM 766 N N . ALA A 1 104 ? -2.530 -8.270 -15.354 1.00 69.69 104 ALA A N 1
ATOM 767 C CA . ALA A 1 104 ? -2.302 -8.469 -13.925 1.00 69.69 104 ALA A CA 1
ATOM 768 C C . ALA A 1 104 ? -2.510 -7.169 -13.130 1.00 69.69 104 ALA A C 1
ATOM 770 O O . ALA A 1 104 ? -3.157 -7.186 -12.082 1.00 69.69 104 ALA A O 1
ATOM 771 N N . ALA A 1 105 ? -2.022 -6.033 -13.642 1.00 72.94 105 ALA A N 1
ATOM 772 C CA . ALA A 1 105 ? -2.250 -4.727 -13.031 1.00 72.94 105 ALA A CA 1
ATOM 773 C C . ALA A 1 105 ? -3.748 -4.388 -12.971 1.00 72.94 105 ALA A C 1
ATOM 775 O O . ALA A 1 105 ? -4.250 -4.023 -11.907 1.00 72.94 105 ALA A O 1
ATOM 776 N N . GLY A 1 106 ? -4.476 -4.581 -14.076 1.00 72.19 106 GLY A N 1
ATOM 777 C CA . GLY A 1 106 ? -5.929 -4.416 -14.127 1.00 72.19 106 GLY A CA 1
ATOM 778 C C . GLY A 1 106 ? -6.665 -5.302 -13.121 1.00 72.19 106 GLY A C 1
ATOM 779 O O . GLY A 1 106 ? -7.521 -4.821 -12.379 1.00 72.19 106 GLY A O 1
ATOM 780 N N . LEU A 1 107 ? -6.283 -6.576 -13.025 1.00 74.12 107 LEU A N 1
ATOM 781 C CA . LEU A 1 107 ? -6.890 -7.530 -12.102 1.00 74.12 107 LEU A CA 1
ATOM 782 C C . LEU A 1 107 ? -6.652 -7.141 -10.638 1.00 74.12 107 LEU A C 1
ATOM 784 O O . LEU A 1 107 ? -7.576 -7.217 -9.834 1.00 74.12 107 LEU A O 1
ATOM 788 N N . VAL A 1 108 ? -5.459 -6.650 -10.290 1.00 69.25 108 VAL A N 1
ATOM 789 C CA . VAL A 1 108 ? -5.168 -6.130 -8.942 1.00 69.25 108 VAL A CA 1
ATOM 790 C C . VAL A 1 108 ? -6.027 -4.906 -8.618 1.00 69.25 108 VAL A C 1
ATOM 792 O O . VAL A 1 108 ? -6.527 -4.796 -7.497 1.00 69.25 108 VAL A O 1
ATOM 795 N N . ILE A 1 109 ? -6.221 -3.997 -9.579 1.00 69.75 109 ILE A N 1
ATOM 796 C CA . ILE A 1 109 ? -7.073 -2.812 -9.401 1.00 69.75 109 ILE A CA 1
ATOM 797 C C . ILE A 1 109 ? -8.519 -3.239 -9.125 1.00 69.75 109 ILE A C 1
ATOM 799 O O . ILE A 1 109 ? -9.111 -2.789 -8.143 1.00 69.75 109 ILE A O 1
ATOM 803 N N . VAL A 1 110 ? -9.068 -4.135 -9.949 1.00 73.38 110 VAL A N 1
ATOM 804 C CA . VAL A 1 110 ? -10.445 -4.633 -9.805 1.00 73.38 110 VAL A CA 1
ATOM 805 C C . VAL A 1 110 ? -10.614 -5.412 -8.503 1.00 73.38 110 VAL A C 1
ATOM 807 O O . VAL A 1 110 ? -11.530 -5.127 -7.736 1.00 73.38 110 VAL A O 1
ATOM 810 N N . ALA A 1 111 ? -9.701 -6.335 -8.194 1.00 71.56 111 ALA A N 1
ATOM 811 C CA . ALA A 1 111 ? -9.747 -7.123 -6.965 1.00 71.56 111 ALA A CA 1
ATOM 812 C C . ALA A 1 111 ? -9.718 -6.239 -5.711 1.00 71.56 111 ALA A C 1
ATOM 814 O O . ALA A 1 111 ? -10.422 -6.517 -4.745 1.00 71.56 111 ALA A O 1
ATOM 815 N N . ARG A 1 112 ? -8.949 -5.141 -5.726 1.00 67.56 112 ARG A N 1
ATOM 816 C CA . ARG A 1 112 ? -8.945 -4.171 -4.623 1.00 67.56 112 ARG A CA 1
ATOM 817 C C . ARG A 1 112 ? -10.255 -3.405 -4.489 1.00 67.56 112 ARG A C 1
ATOM 819 O O . ARG A 1 112 ? -10.625 -3.097 -3.364 1.00 67.56 112 ARG A O 1
ATOM 826 N N . ARG A 1 113 ? -10.946 -3.108 -5.592 1.00 69.69 113 ARG A N 1
ATOM 827 C CA . ARG A 1 113 ? -12.266 -2.458 -5.543 1.00 69.69 113 ARG A CA 1
ATOM 828 C C . ARG A 1 113 ? -13.373 -3.392 -5.065 1.00 69.69 113 ARG A C 1
ATOM 830 O O . ARG A 1 113 ? -14.319 -2.930 -4.447 1.00 69.69 113 ARG A O 1
ATOM 837 N N . LEU A 1 114 ? -13.245 -4.685 -5.348 1.00 72.00 114 LEU A N 1
ATOM 838 C CA . LEU A 1 114 ? -14.215 -5.705 -4.944 1.00 72.00 114 LEU A CA 1
ATOM 839 C C . LEU A 1 114 ? -13.935 -6.298 -3.556 1.00 72.00 114 LEU A C 1
ATOM 841 O O . LEU A 1 114 ? -14.722 -7.112 -3.077 1.00 72.00 114 LEU A O 1
ATOM 845 N N . ALA A 1 115 ? -12.816 -5.941 -2.920 1.00 60.56 115 ALA A N 1
ATOM 846 C CA . ALA A 1 115 ? -12.460 -6.471 -1.613 1.00 60.56 115 ALA A CA 1
ATOM 847 C C . ALA A 1 115 ? -13.536 -6.078 -0.579 1.00 60.56 115 ALA A C 1
ATOM 849 O O . ALA A 1 115 ? -13.771 -4.882 -0.393 1.00 60.56 115 ALA A O 1
ATOM 850 N N . PRO A 1 116 ? -14.175 -7.052 0.102 1.00 55.91 116 PRO A N 1
ATOM 851 C CA . PRO A 1 116 ? -15.212 -6.767 1.084 1.00 55.91 116 PRO A CA 1
ATOM 852 C C . PRO A 1 116 ? -14.687 -5.852 2.186 1.00 55.91 116 PRO A C 1
ATOM 854 O O . PRO A 1 116 ? -13.566 -6.032 2.678 1.00 55.91 116 PRO A O 1
ATOM 857 N N . GLU A 1 117 ? -15.509 -4.892 2.600 1.00 60.12 117 GLU A N 1
ATOM 858 C CA . GLU A 1 117 ? -15.172 -4.003 3.703 1.00 60.12 117 GLU A CA 1
ATOM 859 C C . GLU A 1 117 ? -15.013 -4.820 4.990 1.00 60.12 117 GLU A C 1
ATOM 861 O O . GLU A 1 117 ? -15.938 -5.472 5.474 1.00 60.12 117 GLU A O 1
ATOM 866 N N . ALA A 1 118 ? -13.803 -4.832 5.545 1.00 58.31 118 ALA A N 1
ATOM 867 C CA . ALA A 1 118 ? -13.561 -5.509 6.807 1.00 58.31 118 ALA A CA 1
ATOM 868 C C . ALA A 1 118 ? -14.193 -4.697 7.946 1.00 58.31 118 ALA A C 1
ATOM 870 O O . ALA A 1 118 ? -13.882 -3.515 8.101 1.00 58.31 118 ALA A O 1
ATOM 871 N N . SER A 1 119 ? -15.027 -5.344 8.769 1.00 66.12 119 SER A N 1
ATOM 872 C CA . SER A 1 119 ? -15.598 -4.722 9.968 1.00 66.12 119 SER A CA 1
ATOM 873 C C . SER A 1 119 ? -14.501 -4.104 10.842 1.00 66.12 119 SER A C 1
ATOM 875 O O . SER A 1 119 ? -13.443 -4.709 11.060 1.00 66.12 119 SER A O 1
ATOM 877 N N . SER A 1 120 ? -14.740 -2.876 11.305 1.00 81.12 120 SER A N 1
ATOM 878 C CA . SER A 1 120 ? -13.800 -2.078 12.097 1.00 81.12 120 SER A CA 1
ATOM 879 C C . SER A 1 120 ? -14.321 -1.898 13.524 1.00 81.12 120 SER A C 1
ATOM 881 O O . SER A 1 120 ? -15.505 -2.089 13.782 1.00 81.12 120 SER A O 1
ATOM 883 N N . TYR A 1 121 ? -13.467 -1.497 14.471 1.00 83.69 121 TYR A N 1
ATOM 884 C CA . TYR A 1 121 ? -13.943 -1.192 15.828 1.00 83.69 121 TYR A CA 1
ATOM 885 C C . TYR A 1 121 ? -14.989 -0.072 15.848 1.00 83.69 121 TYR A C 1
ATOM 887 O O . TYR A 1 121 ? -15.912 -0.131 16.649 1.00 83.69 121 TYR A O 1
ATOM 895 N N . ALA A 1 122 ? -14.879 0.912 14.949 1.00 81.62 122 ALA A N 1
ATOM 896 C CA . ALA A 1 122 ? -15.855 1.991 14.841 1.00 81.62 122 ALA A CA 1
ATOM 897 C C . ALA A 1 122 ? -17.216 1.495 14.330 1.00 81.62 122 ALA A C 1
ATOM 899 O O . ALA A 1 122 ? -18.235 1.936 14.845 1.00 81.62 122 ALA A O 1
ATOM 900 N N . SER A 1 123 ? -17.237 0.559 13.371 1.00 83.94 123 SER A N 1
ATOM 901 C CA . SER A 1 123 ? -18.501 -0.033 12.916 1.00 83.94 123 SER A CA 1
ATOM 902 C C . SER A 1 123 ? -19.129 -0.868 14.028 1.00 83.94 123 SER A C 1
ATOM 904 O O . SER A 1 123 ? -20.273 -0.632 14.363 1.00 83.94 123 SER A O 1
ATOM 906 N N . ILE A 1 124 ? -18.346 -1.721 14.704 1.00 87.19 124 ILE A N 1
ATOM 907 C CA . ILE A 1 124 ? -18.835 -2.515 15.845 1.00 87.19 124 ILE A CA 1
ATOM 908 C C . ILE A 1 124 ? -19.386 -1.610 16.954 1.00 87.19 124 ILE A C 1
ATOM 910 O O . ILE A 1 124 ? -20.397 -1.934 17.563 1.00 87.19 124 ILE A O 1
ATOM 914 N N . ARG A 1 125 ? -18.724 -0.482 17.238 1.00 89.56 125 ARG A N 1
ATOM 915 C CA . ARG A 1 125 ? -19.205 0.495 18.219 1.00 89.56 125 ARG A CA 1
ATOM 916 C C . ARG A 1 125 ? -20.578 1.039 17.830 1.00 89.56 125 ARG A C 1
ATOM 918 O O . ARG A 1 125 ? -21.471 1.008 18.665 1.00 89.56 125 ARG A O 1
ATOM 925 N N . ASN A 1 126 ? -20.726 1.502 16.590 1.00 86.56 126 ASN A N 1
ATOM 926 C CA . ASN A 1 126 ? -21.992 2.031 16.090 1.00 86.56 126 ASN A CA 1
ATOM 927 C C . ASN A 1 126 ? -23.080 0.941 16.096 1.00 86.56 126 ASN A C 1
ATOM 929 O O . ASN A 1 126 ? -24.167 1.185 16.594 1.00 86.56 126 ASN A O 1
ATOM 933 N N . ASP A 1 127 ? -22.755 -0.284 15.670 1.00 88.94 127 ASP A N 1
ATOM 934 C CA . ASP A 1 127 ? -23.687 -1.418 15.691 1.00 88.94 127 ASP A CA 1
ATOM 935 C C . ASP A 1 127 ? -24.153 -1.745 17.126 1.00 88.94 127 ASP A C 1
ATOM 937 O O . ASP A 1 127 ? -25.309 -2.098 17.346 1.00 88.94 127 ASP A O 1
ATOM 941 N N . ILE A 1 128 ? -23.268 -1.615 18.127 1.00 88.44 128 ILE A N 1
ATOM 942 C CA . ILE A 1 128 ? -23.625 -1.775 19.546 1.00 88.44 128 ILE A CA 1
ATOM 943 C C . ILE A 1 128 ? -24.513 -0.622 20.024 1.00 88.44 128 ILE A C 1
ATOM 945 O O . ILE A 1 128 ? -25.451 -0.871 20.777 1.00 88.44 128 ILE A O 1
ATOM 949 N N . GLU A 1 129 ? -24.216 0.621 19.639 1.00 88.88 129 GLU A N 1
ATOM 950 C CA . GLU A 1 129 ? -25.031 1.797 19.977 1.00 88.88 129 GLU A CA 1
ATOM 951 C C . GLU A 1 129 ? -26.446 1.674 19.396 1.00 88.88 129 GLU A C 1
ATOM 953 O O . GLU A 1 129 ? -27.416 1.814 20.140 1.00 88.88 129 GLU A O 1
ATOM 958 N N . ASP A 1 130 ? -26.566 1.276 18.131 1.00 88.50 130 ASP A N 1
ATOM 959 C CA . ASP A 1 130 ? -27.848 1.030 17.468 1.00 88.50 130 ASP A CA 1
ATOM 960 C C . ASP A 1 130 ? -28.599 -0.144 18.127 1.00 88.50 130 ASP A C 1
ATOM 962 O O . ASP A 1 130 ? -29.803 -0.081 18.396 1.00 88.50 130 ASP A O 1
ATOM 966 N N . ALA A 1 131 ? -27.893 -1.228 18.466 1.00 87.00 131 ALA A N 1
ATOM 967 C CA . ALA A 1 131 ? -28.495 -2.388 19.122 1.00 87.00 131 ALA A CA 1
ATOM 968 C C . ALA A 1 131 ? -28.899 -2.116 20.585 1.00 87.00 131 ALA A C 1
ATOM 970 O O . ALA A 1 131 ? -29.839 -2.736 21.097 1.00 87.00 131 ALA A O 1
ATOM 971 N N . LEU A 1 132 ? -28.233 -1.180 21.273 1.00 84.38 132 LEU A N 1
ATOM 972 C CA . LEU A 1 132 ? -28.616 -0.747 22.620 1.00 84.38 132 LEU A CA 1
ATOM 973 C C . LEU A 1 132 ? -30.030 -0.150 22.636 1.00 84.38 132 LEU A C 1
ATOM 975 O O . LEU A 1 132 ? -30.744 -0.340 23.625 1.00 84.38 132 LEU A O 1
ATOM 979 N N . GLU A 1 133 ? -30.466 0.488 21.546 1.00 82.69 133 GLU A N 1
ATOM 980 C CA . GLU A 1 133 ? -31.835 0.995 21.398 1.00 82.69 133 GLU A CA 1
ATOM 981 C C . GLU A 1 133 ? -32.863 -0.142 21.262 1.00 82.69 133 GLU A C 1
ATOM 983 O O . GLU A 1 133 ? -33.972 -0.062 21.798 1.00 82.69 133 GLU A O 1
ATOM 988 N N . GLN A 1 134 ? -32.483 -1.244 20.607 1.00 78.81 134 GLN A N 1
ATOM 989 C CA . GLN A 1 134 ? -33.383 -2.349 20.243 1.00 78.81 134 GLN A CA 1
ATOM 990 C C . GLN A 1 134 ? -33.466 -3.485 21.278 1.00 78.81 134 GLN A C 1
ATOM 992 O O . GLN A 1 134 ? -34.209 -4.444 21.075 1.00 78.81 134 GLN A O 1
ATOM 997 N N . ARG A 1 135 ? -32.816 -3.327 22.442 1.00 73.31 135 ARG A N 1
ATOM 998 C CA . ARG A 1 135 ? -32.689 -4.317 23.535 1.00 73.31 135 ARG A CA 1
ATOM 999 C C . ARG A 1 135 ? -31.799 -5.510 23.159 1.00 73.31 135 ARG A C 1
ATOM 1001 O O . ARG A 1 135 ? -32.269 -6.512 22.637 1.00 73.31 135 ARG A O 1
ATOM 1008 N N . LEU A 1 136 ? -30.539 -5.444 23.580 1.00 82.06 136 LEU A N 1
ATOM 1009 C CA . LEU A 1 136 ? -29.557 -6.525 23.440 1.00 82.06 136 LEU A CA 1
ATOM 1010 C C . LEU A 1 136 ? -29.895 -7.765 24.282 1.00 82.06 136 LEU A C 1
ATOM 1012 O O . LEU A 1 136 ? -30.179 -7.659 25.481 1.00 82.06 136 LEU A O 1
ATOM 1016 N N . THR A 1 137 ? -29.783 -8.941 23.668 1.00 86.38 137 THR A N 1
ATOM 1017 C CA . THR A 1 137 ? -29.757 -10.242 24.345 1.00 86.38 137 THR A CA 1
ATOM 1018 C C . THR A 1 137 ? -28.321 -10.677 24.658 1.00 86.38 137 THR A C 1
ATOM 1020 O O . THR A 1 137 ? -27.352 -10.132 24.128 1.00 86.38 137 THR A O 1
ATOM 1023 N N . ASP A 1 138 ? -28.155 -11.685 25.520 1.00 86.31 138 ASP A N 1
ATOM 1024 C CA . ASP A 1 138 ? -26.825 -12.230 25.826 1.00 86.31 138 ASP A CA 1
ATOM 1025 C C . ASP A 1 138 ? -26.163 -12.884 24.593 1.00 86.31 138 ASP A C 1
ATOM 1027 O O . ASP A 1 138 ? -24.940 -12.835 24.462 1.00 86.31 138 ASP A O 1
ATOM 1031 N N . ALA A 1 139 ? -26.958 -13.426 23.659 1.00 88.00 139 ALA A N 1
ATOM 1032 C CA . ALA A 1 139 ? -26.457 -13.982 22.401 1.00 88.00 139 ALA A CA 1
ATOM 1033 C C . ALA A 1 139 ? -25.850 -12.896 21.493 1.00 88.00 139 ALA A C 1
ATOM 1035 O O . ALA A 1 139 ? -24.775 -13.106 20.925 1.00 88.00 139 ALA A O 1
ATOM 1036 N N . ASP A 1 140 ? -26.481 -11.719 21.433 1.00 88.88 140 ASP A N 1
ATOM 1037 C CA . ASP A 1 140 ? -25.984 -10.574 20.659 1.00 88.88 140 ASP A CA 1
ATOM 1038 C C . ASP A 1 140 ? -24.656 -10.066 21.239 1.00 88.88 140 ASP A C 1
ATOM 1040 O O . ASP A 1 140 ? -23.697 -9.805 20.512 1.00 88.88 140 ASP A O 1
ATOM 1044 N N . ILE A 1 141 ? -24.547 -9.996 22.573 1.00 89.94 141 ILE A N 1
ATOM 1045 C CA . ILE A 1 141 ? -23.303 -9.606 23.258 1.00 89.94 141 ILE A CA 1
ATOM 1046 C C . ILE A 1 141 ? -22.153 -10.565 22.898 1.00 89.94 141 ILE A C 1
ATOM 1048 O O . ILE A 1 141 ? -21.023 -10.120 22.661 1.00 89.94 141 ILE A O 1
ATOM 1052 N N . ASP A 1 142 ? -22.418 -11.871 22.833 1.00 91.38 142 ASP A N 1
ATOM 1053 C CA . ASP A 1 142 ? -21.419 -12.868 22.437 1.00 91.38 142 ASP A CA 1
ATOM 1054 C C . ASP A 1 142 ? -21.055 -12.783 20.945 1.00 91.38 142 ASP A C 1
ATOM 1056 O O . ASP A 1 142 ? -19.903 -13.032 20.568 1.00 91.38 142 ASP A O 1
ATOM 1060 N N . GLU A 1 143 ? -21.988 -12.391 20.077 1.00 92.06 143 GLU A N 1
ATOM 1061 C CA . GLU A 1 143 ? -21.708 -12.090 18.671 1.00 92.06 143 GLU A CA 1
ATOM 1062 C C . GLU A 1 143 ? -20.792 -10.872 18.514 1.00 92.06 143 GLU A C 1
ATOM 1064 O O . GLU A 1 143 ? -19.738 -10.984 17.876 1.00 92.06 143 GLU A O 1
ATOM 1069 N N . PHE A 1 144 ? -21.095 -9.758 19.183 1.00 92.56 144 PHE A N 1
ATOM 1070 C CA . PHE A 1 144 ? -20.219 -8.585 19.179 1.00 92.56 144 PHE A CA 1
ATOM 1071 C C . PHE A 1 144 ? -18.829 -8.907 19.733 1.00 92.56 144 PHE A C 1
ATOM 1073 O O . PHE A 1 144 ? -17.815 -8.471 19.184 1.00 92.56 144 PHE A O 1
ATOM 1080 N N . ARG A 1 145 ? -18.738 -9.743 20.772 1.00 92.69 145 ARG A N 1
ATOM 1081 C CA . ARG A 1 145 ? -17.449 -10.208 21.301 1.00 92.69 145 ARG A CA 1
ATOM 1082 C C . ARG A 1 145 ? -16.667 -11.031 20.271 1.00 92.69 145 ARG A C 1
ATOM 1084 O O . ARG A 1 145 ? -15.453 -10.849 20.146 1.00 92.69 145 ARG A O 1
ATOM 1091 N N . ARG A 1 146 ? -17.327 -11.912 19.511 1.00 92.38 146 ARG A N 1
ATOM 1092 C CA . ARG A 1 146 ? -16.688 -12.652 18.404 1.00 92.38 146 ARG A CA 1
ATOM 1093 C C . ARG A 1 146 ? -16.212 -11.705 17.303 1.00 92.38 146 ARG A C 1
ATOM 1095 O O . ARG A 1 146 ? -15.092 -11.877 16.815 1.00 92.38 146 ARG A O 1
ATOM 1102 N N . ALA A 1 147 ? -17.002 -10.686 16.964 1.00 89.00 147 ALA A N 1
ATOM 1103 C CA . ALA A 1 147 ? -16.618 -9.658 16.001 1.00 89.00 147 ALA A CA 1
ATOM 1104 C C . ALA A 1 147 ? -15.370 -8.886 16.465 1.00 89.00 147 ALA A C 1
ATOM 1106 O O . ALA A 1 147 ? -14.413 -8.761 15.701 1.00 89.00 147 ALA A O 1
ATOM 1107 N N . VAL A 1 148 ? -15.316 -8.471 17.737 1.00 90.56 148 VAL A N 1
ATOM 1108 C CA . VAL A 1 148 ? -14.136 -7.832 18.349 1.00 90.56 148 VAL A CA 1
ATOM 1109 C C . VAL A 1 148 ? -12.903 -8.722 18.222 1.00 90.56 148 VAL A C 1
ATOM 1111 O O . VAL A 1 148 ? -11.874 -8.256 17.744 1.00 90.56 148 VAL A O 1
ATOM 1114 N N . VAL A 1 149 ? -12.996 -10.013 18.560 1.00 91.50 149 VAL A N 1
ATOM 1115 C CA . VAL A 1 149 ? -11.870 -10.960 18.436 1.00 91.50 149 VAL A CA 1
ATOM 1116 C C . VAL A 1 149 ? -11.418 -11.127 16.981 1.00 91.50 149 VAL A C 1
ATOM 1118 O O . VAL A 1 149 ? -10.218 -11.235 16.715 1.00 91.50 149 VAL A O 1
ATOM 1121 N N . ALA A 1 150 ? -12.349 -11.143 16.023 1.00 88.44 150 ALA A N 1
ATOM 1122 C CA . ALA A 1 150 ? -12.017 -11.208 14.602 1.00 88.44 150 ALA A CA 1
ATOM 1123 C C . ALA A 1 150 ? -11.247 -9.958 14.143 1.00 88.44 150 ALA A C 1
ATOM 1125 O O . ALA A 1 150 ? -10.253 -10.076 13.418 1.00 88.44 150 ALA A O 1
ATOM 1126 N N . VAL A 1 151 ? -11.651 -8.771 14.607 1.00 86.81 151 VAL A N 1
ATOM 1127 C CA . VAL A 1 151 ? -10.907 -7.526 14.374 1.00 86.81 151 VAL A CA 1
ATOM 1128 C C . VAL A 1 151 ? -9.547 -7.572 15.067 1.00 86.81 151 VAL A C 1
ATOM 1130 O O . VAL A 1 151 ? -8.544 -7.254 14.437 1.00 86.81 151 VAL A O 1
ATOM 1133 N N . ASP A 1 152 ? -9.464 -8.058 16.302 1.00 87.62 152 ASP A N 1
ATOM 1134 C CA . ASP A 1 152 ? -8.219 -8.139 17.070 1.00 87.62 152 ASP A CA 1
ATOM 1135 C C . ASP A 1 152 ? -7.185 -9.064 16.408 1.00 87.62 152 ASP A C 1
ATOM 1137 O O . ASP A 1 152 ? -6.003 -8.728 16.334 1.00 87.62 152 ASP A O 1
ATOM 1141 N N . LYS A 1 153 ? -7.623 -10.200 15.845 1.00 85.81 153 LYS A N 1
ATOM 1142 C CA . LYS A 1 153 ? -6.765 -11.087 15.039 1.00 85.81 153 LYS A CA 1
ATOM 1143 C C . LYS A 1 153 ? -6.253 -10.384 13.784 1.00 85.81 153 LYS A C 1
ATOM 1145 O O . LYS A 1 153 ? -5.069 -10.489 13.467 1.00 85.81 153 LYS A O 1
ATOM 1150 N N . ARG A 1 154 ? -7.122 -9.642 13.089 1.00 81.06 154 ARG A N 1
ATOM 1151 C CA . ARG A 1 154 ? -6.748 -8.878 11.891 1.00 81.06 154 ARG A CA 1
ATOM 1152 C C . ARG A 1 154 ? -5.806 -7.733 12.214 1.00 81.06 154 ARG A C 1
ATOM 1154 O O . ARG A 1 154 ? -4.883 -7.510 11.454 1.00 81.06 154 ARG A O 1
ATOM 1161 N N . VAL A 1 155 ? -6.008 -7.028 13.320 1.00 80.31 155 VAL A N 1
ATOM 1162 C CA . VAL A 1 155 ? -5.199 -5.873 13.734 1.00 80.31 155 VAL A CA 1
ATOM 1163 C C . VAL A 1 155 ? -3.959 -6.306 14.525 1.00 80.31 155 VAL A C 1
ATOM 1165 O O . VAL A 1 155 ? -3.041 -5.515 14.713 1.00 80.31 155 VAL A O 1
ATOM 1168 N N . GLY A 1 156 ? -3.859 -7.577 14.927 1.00 74.12 156 GLY A N 1
ATOM 1169 C CA . GLY A 1 156 ? -2.768 -8.116 15.742 1.00 74.12 156 GLY A CA 1
ATOM 1170 C C . GLY A 1 156 ? -1.368 -7.868 15.173 1.00 74.12 156 GLY A C 1
ATOM 1171 O O . GLY A 1 156 ? -0.430 -7.657 15.940 1.00 74.12 156 GLY A O 1
ATOM 1172 N N . PHE A 1 157 ? -1.225 -7.773 13.845 1.00 67.50 157 PHE A N 1
ATOM 1173 C CA . PHE A 1 157 ? 0.050 -7.410 13.215 1.00 67.50 157 PHE A CA 1
ATOM 1174 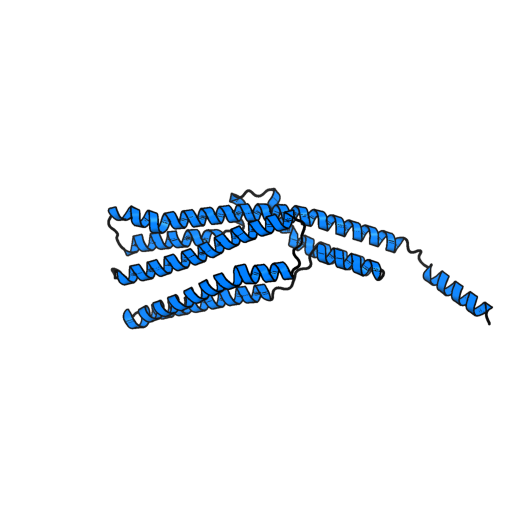C C . PHE A 1 157 ? 0.504 -5.976 13.542 1.00 67.50 157 PHE A C 1
ATOM 1176 O O . PHE A 1 157 ? 1.694 -5.683 13.423 1.00 67.50 157 PHE A O 1
ATOM 1183 N N . LEU A 1 158 ? -0.407 -5.081 13.956 1.00 67.81 158 LEU A N 1
ATOM 1184 C CA . LEU A 1 158 ? -0.061 -3.720 14.364 1.00 67.81 158 LEU A CA 1
ATOM 1185 C C . LEU A 1 158 ? 0.702 -3.669 15.697 1.00 67.81 158 LEU A C 1
ATOM 1187 O O . LEU A 1 158 ? 1.472 -2.734 15.913 1.00 67.81 158 LEU A O 1
ATOM 1191 N N . ARG A 1 159 ? 0.547 -4.686 16.558 1.00 69.69 159 ARG A N 1
ATOM 1192 C CA . ARG A 1 159 ? 1.174 -4.744 17.893 1.00 69.69 159 ARG A CA 1
ATOM 1193 C C . ARG A 1 159 ? 2.703 -4.822 17.836 1.00 69.69 159 ARG A C 1
ATOM 1195 O O . ARG A 1 159 ? 3.369 -4.490 18.808 1.00 69.69 159 ARG A O 1
ATOM 1202 N N . THR A 1 160 ? 3.272 -5.229 16.701 1.00 69.75 160 THR A N 1
ATOM 1203 C CA . THR A 1 160 ? 4.726 -5.377 16.511 1.00 69.75 160 THR A CA 1
ATOM 1204 C C . THR A 1 160 ? 5.413 -4.084 16.036 1.00 69.75 160 THR A C 1
ATOM 1206 O O . THR A 1 160 ? 6.635 -3.988 16.070 1.00 69.75 160 THR A O 1
ATOM 1209 N N . TYR A 1 161 ? 4.676 -3.058 15.588 1.00 68.56 161 TYR A N 1
ATOM 1210 C CA . TYR A 1 161 ? 5.275 -1.810 15.071 1.00 68.56 161 TYR A CA 1
ATOM 1211 C C . TYR A 1 161 ? 5.840 -0.804 16.084 1.00 68.56 161 TYR A C 1
ATOM 1213 O O . TYR A 1 161 ? 6.687 -0.002 15.666 1.00 68.56 161 TYR A O 1
ATOM 1221 N N . PRO A 1 162 ? 5.446 -0.788 17.372 1.00 65.06 162 PRO A N 1
ATOM 1222 C CA . PRO A 1 162 ? 6.076 0.093 18.350 1.00 65.06 162 PRO A CA 1
ATOM 1223 C C . PRO A 1 162 ? 7.588 -0.153 18.468 1.00 65.06 162 PRO A C 1
ATOM 1225 O O . PRO A 1 162 ? 8.345 0.795 18.646 1.00 65.06 162 PRO A O 1
ATOM 1228 N N . THR A 1 163 ? 8.036 -1.399 18.285 1.00 72.94 163 THR A N 1
ATOM 1229 C CA . THR A 1 163 ? 9.424 -1.829 18.525 1.00 72.94 163 THR A CA 1
ATOM 1230 C C . THR A 1 163 ? 10.291 -1.921 17.266 1.00 72.94 163 THR A C 1
ATOM 1232 O O . THR A 1 163 ? 11.511 -2.018 17.365 1.00 72.94 163 THR A O 1
ATOM 1235 N N . LEU A 1 164 ? 9.699 -1.871 16.068 1.00 75.81 164 LEU A N 1
ATOM 1236 C CA . LEU A 1 164 ? 10.439 -2.014 14.808 1.00 75.81 164 LEU A CA 1
ATOM 1237 C C . LEU A 1 164 ? 11.193 -0.731 14.424 1.00 75.81 164 LEU A C 1
ATOM 1239 O O . LEU A 1 164 ? 10.617 0.361 14.398 1.00 75.81 164 LEU A O 1
ATOM 1243 N N . SER A 1 165 ? 12.469 -0.876 14.049 1.00 81.00 165 SER A N 1
ATOM 1244 C CA . SER A 1 165 ? 13.252 0.197 13.428 1.00 81.00 165 SER A CA 1
ATOM 1245 C C . SER A 1 165 ? 12.850 0.400 11.954 1.00 81.00 165 SER A C 1
ATOM 1247 O O . SER A 1 165 ? 12.373 -0.540 11.308 1.00 81.00 165 SER A O 1
ATOM 1249 N N . PRO A 1 166 ? 13.056 1.600 11.374 1.00 74.94 166 PRO A N 1
ATOM 1250 C CA . PRO A 1 166 ? 12.783 1.855 9.955 1.00 74.94 166 PRO A CA 1
ATOM 1251 C C . PRO A 1 166 ? 13.516 0.906 9.002 1.00 74.94 166 PRO A C 1
ATOM 1253 O O . PRO A 1 166 ? 12.919 0.432 8.038 1.00 74.94 166 PRO A O 1
ATOM 1256 N N . ALA A 1 167 ? 14.771 0.571 9.313 1.00 76.94 167 ALA A N 1
ATOM 1257 C CA . ALA A 1 167 ? 15.573 -0.356 8.519 1.00 76.94 167 ALA A CA 1
ATOM 1258 C C . ALA A 1 167 ? 15.020 -1.789 8.566 1.00 76.94 167 ALA A C 1
ATOM 1260 O O . ALA A 1 167 ? 14.847 -2.416 7.522 1.00 76.94 167 ALA A O 1
ATOM 1261 N N . ALA A 1 168 ? 14.661 -2.284 9.756 1.00 77.88 168 ALA A N 1
ATOM 1262 C CA . ALA A 1 168 ? 14.062 -3.610 9.902 1.00 77.88 168 ALA A CA 1
ATOM 1263 C C . ALA A 1 168 ? 12.700 -3.699 9.193 1.00 77.88 168 ALA A C 1
ATOM 1265 O O . ALA A 1 168 ? 12.380 -4.708 8.566 1.00 77.88 168 ALA A O 1
ATOM 1266 N N . PHE A 1 169 ? 11.905 -2.624 9.241 1.00 76.56 169 PHE A N 1
ATOM 1267 C CA . PHE A 1 169 ? 10.622 -2.561 8.542 1.00 76.56 169 PHE A CA 1
ATOM 1268 C C . PHE A 1 169 ? 10.789 -2.623 7.019 1.00 76.56 169 PHE A C 1
ATOM 1270 O O . PHE A 1 169 ? 10.084 -3.397 6.368 1.00 76.56 169 PHE A O 1
ATOM 1277 N N . LEU A 1 170 ? 11.743 -1.859 6.477 1.00 76.88 170 LEU A N 1
ATOM 1278 C CA . LEU A 1 170 ? 12.085 -1.869 5.055 1.00 76.88 170 LEU A CA 1
ATOM 1279 C C . LEU A 1 170 ? 12.497 -3.274 4.584 1.00 76.88 170 LEU A C 1
ATOM 1281 O O . LEU A 1 170 ? 11.961 -3.787 3.603 1.00 76.88 170 LEU A O 1
ATOM 1285 N N . TRP A 1 171 ? 13.396 -3.923 5.328 1.00 73.44 171 TRP A N 1
ATOM 1286 C CA . TRP A 1 171 ? 13.998 -5.196 4.930 1.00 73.44 171 TRP A CA 1
ATOM 1287 C C . TRP A 1 171 ? 13.077 -6.417 5.087 1.00 73.44 171 TRP A C 1
ATOM 1289 O O . TRP A 1 171 ? 13.151 -7.354 4.293 1.00 73.44 171 TRP A O 1
ATOM 1299 N N . HIS A 1 172 ? 12.192 -6.435 6.089 1.00 71.50 172 HIS A N 1
ATOM 1300 C CA . HIS A 1 172 ? 11.351 -7.609 6.371 1.00 71.50 172 HIS A CA 1
ATOM 1301 C C . HIS A 1 172 ? 9.914 -7.515 5.867 1.00 71.50 172 HIS A C 1
ATOM 1303 O O . HIS A 1 172 ? 9.273 -8.545 5.674 1.00 71.50 172 HIS A O 1
ATOM 1309 N N . ARG A 1 173 ? 9.361 -6.312 5.688 1.00 66.94 173 ARG A N 1
ATOM 1310 C CA . ARG A 1 173 ? 7.925 -6.147 5.385 1.00 66.94 173 ARG A CA 1
ATOM 1311 C C . ARG A 1 173 ? 7.652 -5.403 4.088 1.00 66.94 173 ARG A C 1
ATOM 1313 O O . ARG A 1 173 ? 6.545 -5.516 3.571 1.00 66.94 173 ARG A O 1
ATOM 1320 N N . THR A 1 174 ? 8.620 -4.660 3.562 1.00 66.31 174 THR A N 1
ATOM 1321 C CA . THR A 1 174 ? 8.443 -3.836 2.361 1.00 66.31 174 THR A CA 1
ATOM 1322 C C . THR A 1 174 ? 9.550 -4.064 1.335 1.00 66.31 174 THR A C 1
ATOM 1324 O O . THR A 1 174 ? 9.957 -3.142 0.635 1.00 66.31 174 THR A O 1
ATOM 1327 N N . GLN A 1 175 ? 9.962 -5.324 1.163 1.00 70.69 175 GLN A N 1
ATOM 1328 C CA . GLN A 1 175 ? 10.938 -5.741 0.146 1.00 70.69 175 GLN A CA 1
ATOM 1329 C C . GLN A 1 175 ? 10.535 -5.305 -1.271 1.00 70.69 175 GLN A C 1
ATOM 1331 O O . GLN A 1 175 ? 11.377 -4.886 -2.058 1.00 70.69 175 GLN A O 1
ATOM 1336 N N . LEU A 1 176 ? 9.231 -5.287 -1.572 1.00 69.81 176 LEU A N 1
ATOM 1337 C CA . LEU A 1 176 ? 8.710 -4.792 -2.851 1.00 69.81 176 LEU A CA 1
ATOM 1338 C C . LEU A 1 176 ? 9.031 -3.308 -3.109 1.00 69.81 176 LEU A C 1
ATOM 1340 O O . LEU A 1 176 ? 9.120 -2.898 -4.262 1.00 69.81 176 LEU A O 1
ATOM 1344 N N . ARG A 1 177 ? 9.276 -2.498 -2.067 1.00 73.94 177 ARG A N 1
ATOM 1345 C CA . ARG A 1 177 ? 9.682 -1.088 -2.221 1.00 73.94 177 ARG A CA 1
ATOM 1346 C C . ARG A 1 177 ? 11.118 -0.929 -2.716 1.00 73.94 177 ARG A C 1
ATOM 1348 O O . ARG A 1 177 ? 11.474 0.174 -3.121 1.00 73.94 177 ARG A O 1
ATOM 1355 N N . LEU A 1 178 ? 11.916 -1.999 -2.704 1.00 77.69 178 LEU A N 1
ATOM 1356 C CA . LEU A 1 178 ? 13.272 -2.027 -3.255 1.00 77.69 178 LEU A CA 1
ATOM 1357 C C . LEU A 1 178 ? 13.305 -2.397 -4.742 1.00 77.69 178 LEU A C 1
ATOM 1359 O O . LEU A 1 178 ? 14.308 -2.142 -5.399 1.00 77.69 178 LEU A O 1
ATOM 1363 N N . VAL A 1 179 ? 12.215 -2.929 -5.306 1.00 75.94 179 VAL A N 1
ATOM 1364 C CA . VAL A 1 179 ? 12.134 -3.258 -6.741 1.00 75.94 179 VAL A CA 1
ATOM 1365 C C . VAL A 1 179 ? 12.502 -2.058 -7.632 1.00 75.94 179 VAL A C 1
ATOM 1367 O O . VAL A 1 179 ? 13.342 -2.231 -8.514 1.00 75.94 179 VAL A O 1
ATOM 1370 N N . PRO A 1 180 ? 12.009 -0.827 -7.383 1.00 79.06 180 PRO A N 1
ATOM 1371 C CA . PRO A 1 180 ? 12.377 0.347 -8.180 1.00 79.06 180 PRO A CA 1
ATOM 1372 C C . PRO A 1 180 ? 13.854 0.746 -8.068 1.00 79.06 180 PRO A C 1
ATOM 1374 O O . PRO A 1 180 ? 14.346 1.451 -8.938 1.00 79.06 180 PRO A O 1
ATOM 1377 N N . VAL A 1 181 ? 14.567 0.298 -7.026 1.00 82.75 181 VAL A N 1
ATOM 1378 C CA . VAL A 1 181 ? 16.023 0.484 -6.876 1.00 82.75 181 VAL A CA 1
ATOM 1379 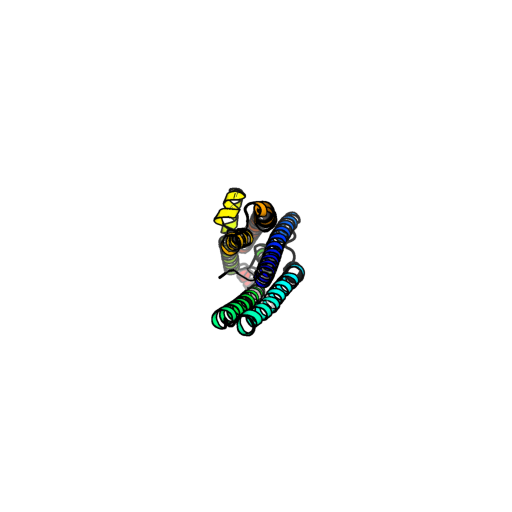C C . VAL A 1 181 ? 16.779 -0.508 -7.758 1.00 82.75 181 VAL A C 1
ATOM 1381 O O . VAL A 1 181 ? 17.792 -0.161 -8.359 1.00 82.75 181 VAL A O 1
ATOM 1384 N N . LEU A 1 182 ? 16.277 -1.740 -7.869 1.00 80.38 182 LEU A N 1
ATOM 1385 C CA . LEU A 1 182 ? 16.903 -2.784 -8.677 1.00 80.38 182 LEU A CA 1
ATOM 1386 C C . LEU A 1 182 ? 16.772 -2.511 -10.177 1.00 80.38 182 LEU A C 1
ATOM 1388 O O . LEU A 1 182 ? 17.709 -2.794 -10.913 1.00 80.38 182 LEU A O 1
ATOM 1392 N N . VAL A 1 183 ? 15.657 -1.932 -10.630 1.00 78.75 183 VAL A N 1
ATOM 1393 C CA . VAL A 1 183 ? 15.419 -1.620 -12.052 1.00 78.75 183 VAL A CA 1
ATOM 1394 C C . VAL A 1 183 ? 16.561 -0.801 -12.685 1.00 78.75 183 VAL A C 1
ATOM 1396 O O . VAL A 1 183 ? 17.158 -1.295 -13.641 1.00 78.75 183 VAL A O 1
ATOM 1399 N N . PRO A 1 184 ? 16.939 0.391 -12.180 1.00 78.88 184 PRO A N 1
ATOM 1400 C CA . PRO A 1 184 ? 18.017 1.187 -12.766 1.00 78.88 184 PRO A CA 1
ATOM 1401 C C . PRO A 1 184 ? 19.398 0.552 -12.575 1.00 78.88 184 PRO A C 1
ATOM 1403 O O . PRO A 1 184 ? 20.262 0.725 -13.430 1.00 78.88 184 PRO A O 1
ATOM 1406 N N . LEU A 1 185 ? 19.616 -0.218 -11.502 1.00 81.44 185 LEU A N 1
ATOM 1407 C CA . LEU A 1 185 ? 20.878 -0.932 -11.281 1.00 81.44 185 LEU A CA 1
ATOM 1408 C C . LEU A 1 185 ? 21.079 -2.069 -12.287 1.00 81.44 185 LEU A C 1
ATOM 1410 O O . LEU A 1 185 ? 22.135 -2.161 -12.909 1.00 81.44 185 LEU A O 1
ATOM 1414 N N . LEU A 1 186 ? 20.061 -2.911 -12.477 1.00 79.81 186 LEU A N 1
ATOM 1415 C CA . LEU A 1 186 ? 20.079 -3.995 -13.459 1.00 79.81 186 LEU A CA 1
ATOM 1416 C C . LEU A 1 186 ? 20.164 -3.439 -14.878 1.00 79.81 186 LEU A C 1
ATOM 1418 O O . LEU A 1 186 ? 20.913 -3.960 -15.701 1.00 79.81 186 LEU A O 1
ATOM 1422 N N . PHE A 1 187 ? 19.448 -2.346 -15.144 1.00 77.19 187 PHE A N 1
ATOM 1423 C CA . PHE A 1 187 ? 19.523 -1.642 -16.414 1.00 77.19 187 PHE A CA 1
ATOM 1424 C C . PHE A 1 187 ? 20.929 -1.085 -16.676 1.00 77.19 187 PHE A C 1
ATOM 1426 O O . PHE A 1 187 ? 21.512 -1.339 -17.728 1.00 77.19 187 PHE A O 1
ATOM 1433 N N . GLY A 1 188 ? 21.516 -0.387 -15.701 1.00 74.69 188 GLY A N 1
ATOM 1434 C CA . GLY A 1 188 ? 22.878 0.134 -15.786 1.00 74.69 188 GLY A CA 1
ATOM 1435 C C . GLY A 1 188 ? 23.918 -0.964 -15.993 1.00 74.69 188 GLY A C 1
ATOM 1436 O O . GLY A 1 188 ? 24.794 -0.823 -16.844 1.00 74.69 188 GLY A O 1
ATOM 1437 N N . ALA A 1 189 ? 23.787 -2.083 -15.275 1.00 75.00 189 ALA A N 1
ATOM 1438 C CA . ALA A 1 189 ? 24.644 -3.254 -15.440 1.00 75.00 189 ALA A CA 1
ATOM 1439 C C . ALA A 1 189 ? 24.504 -3.877 -16.839 1.00 75.00 189 ALA A C 1
ATOM 1441 O O . ALA A 1 189 ? 25.511 -4.203 -17.467 1.00 75.00 189 ALA A O 1
ATOM 1442 N N . TYR A 1 190 ? 23.277 -3.993 -17.357 1.00 74.25 190 TYR A N 1
ATOM 1443 C CA . TYR A 1 190 ? 23.024 -4.477 -18.713 1.00 74.25 190 TYR A CA 1
ATOM 1444 C C . TYR A 1 190 ? 23.680 -3.578 -19.764 1.00 74.25 190 TYR A C 1
ATOM 1446 O O . TYR A 1 190 ? 24.377 -4.079 -20.643 1.00 74.25 190 TYR A O 1
ATOM 1454 N N . VAL A 1 191 ? 23.522 -2.257 -19.650 1.00 71.12 191 VAL A N 1
ATOM 1455 C CA . VAL A 1 191 ? 24.157 -1.296 -20.564 1.00 71.12 191 VAL A CA 1
ATOM 1456 C C . VAL A 1 191 ? 25.684 -1.393 -20.484 1.00 71.12 191 VAL A C 1
ATOM 1458 O O . VAL A 1 191 ? 26.336 -1.435 -21.523 1.00 71.12 191 VAL A O 1
ATOM 1461 N N . LEU A 1 192 ? 26.256 -1.513 -19.282 1.00 71.19 192 LEU A N 1
ATOM 1462 C CA . LEU A 1 192 ? 27.691 -1.754 -19.068 1.00 71.19 192 LEU A CA 1
ATOM 1463 C C . LEU A 1 192 ? 28.195 -2.993 -19.819 1.00 71.19 192 LEU A C 1
ATOM 1465 O O . LEU A 1 192 ? 29.194 -2.924 -20.534 1.00 71.19 192 LEU A O 1
ATOM 1469 N N . LEU A 1 193 ? 27.488 -4.115 -19.664 1.00 71.56 193 LEU A N 1
ATOM 1470 C CA . LEU A 1 193 ? 27.841 -5.400 -20.268 1.00 71.56 193 LEU A CA 1
ATOM 1471 C C . LEU A 1 193 ? 27.651 -5.399 -21.793 1.00 71.56 193 LEU A C 1
ATOM 1473 O O . LEU A 1 193 ? 28.473 -5.960 -22.517 1.00 71.56 193 LEU A O 1
ATOM 1477 N N . ALA A 1 194 ? 26.583 -4.770 -22.286 1.00 68.06 194 ALA A N 1
ATOM 1478 C CA . ALA A 1 194 ? 26.198 -4.802 -23.695 1.00 68.06 194 ALA A CA 1
ATOM 1479 C C . ALA A 1 194 ? 26.944 -3.776 -24.560 1.00 68.06 194 ALA A C 1
ATOM 1481 O O . ALA A 1 194 ? 27.229 -4.052 -25.726 1.00 68.06 194 ALA A O 1
ATOM 1482 N N . ALA A 1 195 ? 27.258 -2.597 -24.016 1.00 65.69 195 ALA A N 1
ATOM 1483 C CA . ALA A 1 195 ? 27.750 -1.470 -24.807 1.00 65.69 195 ALA A CA 1
ATOM 1484 C C . ALA A 1 195 ? 29.285 -1.366 -24.889 1.00 65.69 195 ALA A C 1
ATOM 1486 O O . ALA A 1 195 ? 29.767 -0.512 -25.628 1.00 65.69 195 ALA A O 1
ATOM 1487 N N . LYS A 1 196 ? 30.057 -2.211 -24.172 1.00 68.56 196 LYS A N 1
ATOM 1488 C CA . LYS A 1 196 ? 31.542 -2.175 -24.123 1.00 68.56 196 LYS A CA 1
ATOM 1489 C C . LYS A 1 196 ? 32.090 -0.738 -24.076 1.00 68.56 196 LYS A C 1
ATOM 1491 O O . LYS A 1 196 ? 32.949 -0.352 -24.867 1.00 68.56 196 LYS A O 1
ATOM 1496 N N . LEU A 1 197 ? 31.514 0.067 -23.186 1.00 63.84 197 LEU A N 1
ATOM 1497 C CA . LEU A 1 197 ? 31.754 1.505 -23.152 1.00 63.84 197 LEU A CA 1
ATOM 1498 C C . LEU A 1 197 ? 33.222 1.814 -22.810 1.00 63.84 197 LEU A C 1
ATOM 1500 O O . LEU A 1 197 ? 33.809 1.124 -21.971 1.00 63.84 197 LEU A O 1
ATOM 1504 N N . PRO A 1 198 ? 33.820 2.855 -23.418 1.00 66.31 198 PRO A N 1
ATOM 1505 C CA . PRO A 1 198 ? 35.148 3.320 -23.036 1.00 66.31 198 PRO A CA 1
ATOM 1506 C C . PRO A 1 198 ? 35.155 3.806 -21.577 1.00 66.31 198 PRO A C 1
ATOM 1508 O O . PRO A 1 198 ? 34.147 4.295 -21.066 1.00 66.31 198 PRO A O 1
ATOM 1511 N N . ALA A 1 199 ? 36.304 3.703 -20.899 1.00 65.12 199 ALA A N 1
ATOM 1512 C CA . ALA A 1 199 ? 36.455 4.026 -19.470 1.00 65.12 199 ALA A CA 1
ATOM 1513 C C . ALA A 1 199 ? 35.973 5.446 -19.094 1.00 65.12 199 ALA A C 1
ATOM 1515 O O . ALA A 1 199 ? 35.538 5.699 -17.974 1.00 65.12 199 ALA A O 1
ATOM 1516 N N . ASN A 1 200 ? 35.974 6.361 -20.061 1.00 65.94 200 ASN A N 1
ATOM 1517 C CA . ASN A 1 200 ? 35.583 7.762 -19.931 1.00 65.94 200 ASN A CA 1
ATOM 1518 C C . ASN A 1 200 ? 34.054 7.934 -19.781 1.00 65.94 200 ASN A C 1
ATOM 1520 O O . ASN A 1 200 ? 33.575 9.008 -19.425 1.00 65.94 200 ASN A O 1
ATOM 1524 N N . SER A 1 201 ? 33.270 6.882 -20.040 1.00 66.94 201 SER A N 1
ATOM 1525 C CA . SER A 1 201 ? 31.803 6.877 -19.961 1.00 66.94 201 SER A CA 1
ATOM 1526 C C . SER A 1 201 ? 31.256 6.608 -18.552 1.00 66.94 201 SER A C 1
ATOM 1528 O O . SER A 1 201 ? 30.039 6.526 -18.381 1.00 66.94 201 SER A O 1
ATOM 1530 N N . MET A 1 202 ? 32.114 6.504 -17.525 1.00 63.12 202 MET A N 1
ATOM 1531 C CA . MET A 1 202 ? 31.680 6.302 -16.133 1.00 63.12 202 MET A CA 1
ATOM 1532 C C . MET A 1 202 ? 30.692 7.373 -15.645 1.00 63.12 202 MET A C 1
ATOM 1534 O O . MET A 1 202 ? 29.770 7.046 -14.902 1.00 63.12 202 MET A O 1
ATOM 1538 N N . GLY A 1 203 ? 30.813 8.626 -16.103 1.00 65.81 203 GLY A N 1
ATOM 1539 C CA . GLY A 1 203 ? 29.865 9.694 -15.753 1.00 65.81 203 GLY A CA 1
ATOM 1540 C C . GLY A 1 203 ? 28.435 9.423 -16.241 1.00 65.81 203 GLY A C 1
ATOM 1541 O O . GLY A 1 203 ? 27.472 9.683 -15.522 1.00 65.81 203 GLY A O 1
ATOM 1542 N N . VAL A 1 204 ? 28.288 8.812 -17.421 1.00 66.69 204 VAL A N 1
ATOM 1543 C CA . VAL A 1 204 ? 26.982 8.435 -17.992 1.00 66.69 204 VAL A CA 1
ATOM 1544 C C . VAL A 1 204 ? 26.342 7.302 -17.185 1.00 66.69 204 VAL A C 1
ATOM 1546 O O . VAL A 1 204 ? 25.133 7.299 -16.981 1.00 66.69 204 VAL A O 1
ATOM 1549 N N . LEU A 1 205 ? 27.145 6.379 -16.652 1.00 66.06 205 LEU A N 1
ATOM 1550 C CA . LEU A 1 205 ? 26.670 5.309 -15.767 1.00 66.06 205 LEU A CA 1
ATOM 1551 C C . LEU A 1 205 ? 26.287 5.818 -14.379 1.00 66.06 205 LEU A C 1
ATOM 1553 O O . LEU A 1 205 ? 25.287 5.381 -13.808 1.00 66.06 205 LEU A O 1
ATOM 1557 N N . PHE A 1 206 ? 27.050 6.774 -13.850 1.00 66.12 206 PHE A N 1
ATOM 1558 C CA . PHE A 1 206 ? 26.756 7.389 -12.561 1.00 66.12 206 PHE A CA 1
ATOM 1559 C C . PHE A 1 206 ? 25.418 8.143 -12.598 1.00 66.12 206 PHE A C 1
ATOM 1561 O O . PHE A 1 206 ? 24.572 7.973 -11.719 1.00 66.12 206 PHE A O 1
ATOM 1568 N N . ILE A 1 207 ? 25.181 8.914 -13.661 1.00 70.25 207 ILE A N 1
ATOM 1569 C CA . ILE A 1 207 ? 23.927 9.652 -13.854 1.00 70.25 207 ILE A CA 1
ATOM 1570 C C . ILE A 1 207 ? 22.783 8.711 -14.264 1.00 70.25 207 ILE A C 1
ATOM 1572 O O . ILE A 1 207 ? 21.668 8.866 -13.780 1.00 70.25 207 ILE A O 1
ATOM 1576 N N . GLY A 1 208 ? 23.041 7.725 -15.125 1.00 70.56 208 GLY A N 1
ATOM 1577 C CA . GLY A 1 208 ? 22.004 6.862 -15.698 1.00 70.56 208 GLY A CA 1
ATOM 1578 C C . GLY A 1 208 ? 21.514 5.729 -14.794 1.00 70.56 208 GLY A C 1
ATOM 1579 O O . GLY A 1 208 ? 20.391 5.266 -14.973 1.00 70.56 208 GLY A O 1
ATOM 1580 N N . ALA A 1 209 ? 22.317 5.277 -13.826 1.00 76.25 209 ALA A N 1
ATOM 1581 C CA . ALA A 1 209 ? 21.971 4.135 -12.973 1.00 76.25 209 ALA A CA 1
ATOM 1582 C C . ALA A 1 209 ? 22.022 4.463 -11.475 1.00 76.25 209 ALA A C 1
ATOM 1584 O O . ALA A 1 209 ? 21.068 4.181 -10.748 1.00 76.25 209 ALA A O 1
ATOM 1585 N N . LEU A 1 210 ? 23.109 5.086 -11.008 1.00 81.25 210 LEU A N 1
ATOM 1586 C CA . LEU A 1 210 ? 23.319 5.349 -9.579 1.00 81.25 210 LEU A CA 1
ATOM 1587 C C . LEU A 1 210 ? 22.406 6.456 -9.047 1.00 81.25 210 LEU A C 1
ATOM 1589 O O . LEU A 1 210 ? 21.797 6.272 -7.994 1.00 81.25 210 LEU A O 1
ATOM 1593 N N . ALA A 1 211 ? 22.259 7.571 -9.768 1.00 83.19 211 ALA A N 1
ATOM 1594 C CA . ALA A 1 211 ? 21.360 8.646 -9.347 1.00 83.19 211 ALA A CA 1
ATOM 1595 C C . ALA A 1 211 ? 19.882 8.187 -9.262 1.00 83.19 211 ALA A C 1
ATOM 1597 O O . ALA A 1 211 ? 19.278 8.361 -8.199 1.00 83.19 211 ALA A O 1
ATOM 1598 N N . PRO A 1 212 ? 19.305 7.516 -10.281 1.00 83.19 212 PRO A N 1
ATOM 1599 C CA . PRO A 1 212 ? 17.973 6.916 -10.196 1.00 83.19 212 PRO A CA 1
ATOM 1600 C C . PRO A 1 212 ? 17.813 5.928 -9.034 1.00 83.19 212 PRO A C 1
ATOM 1602 O O . PRO A 1 212 ? 16.819 5.983 -8.307 1.00 83.19 212 PRO A O 1
ATOM 1605 N N . ALA A 1 213 ? 18.804 5.057 -8.814 1.00 84.50 213 ALA A N 1
ATOM 1606 C CA . ALA A 1 213 ? 18.787 4.095 -7.715 1.00 84.50 213 ALA A CA 1
ATOM 1607 C C . ALA A 1 213 ? 18.799 4.786 -6.341 1.00 84.50 213 ALA A C 1
ATOM 1609 O O . ALA A 1 213 ? 18.035 4.405 -5.452 1.00 84.50 213 ALA A O 1
ATOM 1610 N N . ALA A 1 214 ? 19.615 5.831 -6.174 1.00 86.94 214 ALA A N 1
ATOM 1611 C CA . ALA A 1 214 ? 19.685 6.615 -4.945 1.00 86.94 214 ALA A CA 1
ATOM 1612 C C . ALA A 1 214 ? 18.359 7.334 -4.648 1.00 86.94 214 ALA A C 1
ATOM 1614 O O . ALA A 1 214 ? 17.888 7.299 -3.509 1.00 86.94 214 ALA A O 1
ATOM 1615 N N . ILE A 1 215 ? 17.717 7.918 -5.668 1.00 87.94 215 ILE A N 1
ATOM 1616 C CA . ILE A 1 215 ? 16.391 8.544 -5.544 1.00 87.94 215 ILE A CA 1
ATOM 1617 C C . ILE A 1 215 ? 15.352 7.504 -5.110 1.00 87.94 215 ILE A C 1
ATOM 1619 O O . ILE A 1 215 ? 14.630 7.717 -4.133 1.00 87.94 215 ILE A O 1
ATOM 1623 N N . SER A 1 216 ? 15.307 6.350 -5.781 1.00 87.50 216 SER A N 1
ATOM 1624 C CA . SER A 1 216 ? 14.376 5.272 -5.435 1.00 87.50 216 SER A CA 1
ATOM 1625 C C . SER A 1 216 ? 14.611 4.715 -4.031 1.00 87.50 216 SER A C 1
ATOM 1627 O O . SER A 1 216 ? 13.653 4.369 -3.338 1.00 87.50 216 SER A O 1
ATOM 1629 N N . TYR A 1 217 ? 15.865 4.643 -3.580 1.00 88.31 217 TYR A N 1
ATOM 1630 C CA . TYR A 1 217 ? 16.195 4.204 -2.227 1.00 88.31 217 TYR A CA 1
ATOM 1631 C C . TYR A 1 217 ? 15.755 5.232 -1.179 1.00 88.31 217 TYR A C 1
ATOM 1633 O O . TYR A 1 217 ? 15.129 4.868 -0.180 1.00 88.31 217 TYR A O 1
ATOM 1641 N N . ALA A 1 218 ? 16.006 6.520 -1.427 1.00 89.06 218 ALA A N 1
ATOM 1642 C CA . ALA A 1 218 ? 15.561 7.603 -0.555 1.00 89.06 218 ALA A CA 1
ATOM 1643 C C . ALA A 1 218 ? 14.030 7.627 -0.416 1.00 89.06 218 ALA A C 1
ATOM 1645 O O . ALA A 1 218 ? 13.514 7.756 0.697 1.00 89.06 218 ALA A O 1
ATOM 1646 N N . LEU A 1 219 ? 13.298 7.425 -1.517 1.00 85.81 219 LEU A N 1
ATOM 1647 C CA . LEU A 1 219 ? 11.838 7.315 -1.505 1.00 85.81 219 LEU A CA 1
ATOM 1648 C C . LEU A 1 219 ? 11.354 6.067 -0.763 1.00 85.81 219 LEU A C 1
ATOM 1650 O O . LEU A 1 219 ? 10.442 6.165 0.058 1.00 85.81 219 LEU A O 1
ATOM 1654 N N . ALA A 1 220 ? 11.980 4.908 -0.982 1.00 83.06 220 ALA A N 1
ATOM 1655 C CA . ALA A 1 220 ? 11.646 3.682 -0.257 1.00 83.06 220 ALA A CA 1
ATOM 1656 C C . ALA A 1 220 ? 11.833 3.855 1.260 1.00 83.06 220 ALA A C 1
ATOM 1658 O O . ALA A 1 220 ? 10.967 3.459 2.048 1.00 83.06 220 ALA A O 1
ATOM 1659 N N . TRP A 1 221 ? 12.927 4.502 1.668 1.00 87.75 221 TRP A N 1
ATOM 1660 C CA . TRP A 1 221 ? 13.212 4.833 3.062 1.00 87.75 221 TRP A CA 1
ATOM 1661 C C . TRP A 1 221 ? 12.200 5.824 3.647 1.00 87.75 221 TRP A C 1
ATOM 1663 O O . TRP A 1 221 ? 11.645 5.586 4.725 1.00 87.75 221 TRP A O 1
ATOM 1673 N N . ALA A 1 222 ? 11.912 6.914 2.931 1.00 87.12 222 ALA A N 1
ATOM 1674 C CA . ALA A 1 222 ? 10.912 7.897 3.334 1.00 87.12 222 ALA A CA 1
ATOM 1675 C C . ALA A 1 222 ? 9.531 7.246 3.499 1.00 87.12 222 ALA A C 1
ATOM 1677 O O . ALA A 1 222 ? 8.872 7.442 4.523 1.00 87.12 222 ALA A O 1
ATOM 1678 N N . GLY A 1 223 ? 9.136 6.393 2.552 1.00 83.06 223 GLY A N 1
ATOM 1679 C CA . GLY A 1 223 ? 7.878 5.656 2.589 1.00 83.06 223 GLY A CA 1
ATOM 1680 C C . GLY A 1 223 ? 7.838 4.663 3.745 1.00 83.06 223 GLY A C 1
ATOM 1681 O O . GLY A 1 223 ? 6.816 4.533 4.419 1.00 83.06 223 GLY A O 1
ATOM 1682 N N . ALA A 1 224 ? 8.944 3.969 4.038 1.00 84.06 224 ALA A N 1
ATOM 1683 C CA . ALA A 1 224 ? 9.057 3.081 5.199 1.00 84.06 224 ALA A CA 1
ATOM 1684 C C . ALA A 1 224 ? 8.863 3.839 6.516 1.00 84.06 224 ALA A C 1
ATOM 1686 O O . ALA A 1 224 ? 8.062 3.422 7.357 1.00 84.06 224 ALA A O 1
ATOM 1687 N N . ARG A 1 225 ? 9.528 4.987 6.668 1.00 86.62 225 ARG A N 1
ATOM 1688 C CA . ARG A 1 225 ? 9.396 5.842 7.850 1.00 86.62 225 ARG A CA 1
ATOM 1689 C C . ARG A 1 225 ? 7.972 6.377 8.004 1.00 86.62 225 ARG A C 1
ATOM 1691 O O . ARG A 1 225 ? 7.396 6.249 9.082 1.00 86.62 225 ARG A O 1
ATOM 1698 N N . ALA A 1 226 ? 7.394 6.930 6.941 1.00 84.44 226 ALA A N 1
ATOM 1699 C CA . ALA A 1 226 ? 6.033 7.460 6.957 1.00 84.44 226 ALA A CA 1
ATOM 1700 C C . ALA A 1 226 ? 4.997 6.363 7.261 1.00 84.44 226 ALA A C 1
ATOM 1702 O O . ALA A 1 226 ? 4.110 6.554 8.091 1.00 84.44 226 ALA A O 1
ATOM 1703 N N . SER A 1 227 ? 5.171 5.167 6.691 1.00 81.94 227 SER A N 1
ATOM 1704 C CA . SER A 1 227 ? 4.309 4.011 6.964 1.00 81.94 227 SER A CA 1
ATOM 1705 C C . SER A 1 227 ? 4.391 3.538 8.413 1.00 81.94 227 SER A C 1
ATOM 1707 O O . SER A 1 227 ? 3.365 3.203 8.999 1.00 81.94 227 SER A O 1
ATOM 1709 N N . LEU A 1 228 ? 5.583 3.517 9.018 1.00 85.50 228 LEU A N 1
ATOM 1710 C CA . LEU A 1 228 ? 5.730 3.188 10.438 1.00 85.50 228 LEU A CA 1
ATOM 1711 C C . LEU A 1 228 ? 5.037 4.212 11.335 1.00 85.50 228 LEU A C 1
ATOM 1713 O O . LEU A 1 228 ? 4.333 3.824 12.264 1.00 85.50 228 LEU A O 1
ATOM 1717 N N . VAL A 1 229 ? 5.213 5.504 11.048 1.00 87.19 229 VAL A N 1
ATOM 1718 C CA . VAL A 1 229 ? 4.554 6.581 11.800 1.00 87.19 229 VAL A CA 1
ATOM 1719 C C . VAL A 1 229 ? 3.036 6.451 11.700 1.00 87.19 229 VAL A C 1
A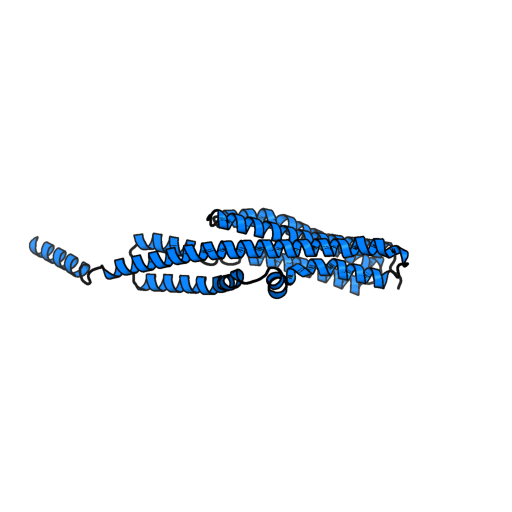TOM 1721 O O . VAL A 1 229 ? 2.359 6.481 12.724 1.00 87.19 229 VAL A O 1
ATOM 1724 N N . SER A 1 230 ? 2.511 6.231 10.493 1.00 82.62 230 SER A N 1
ATO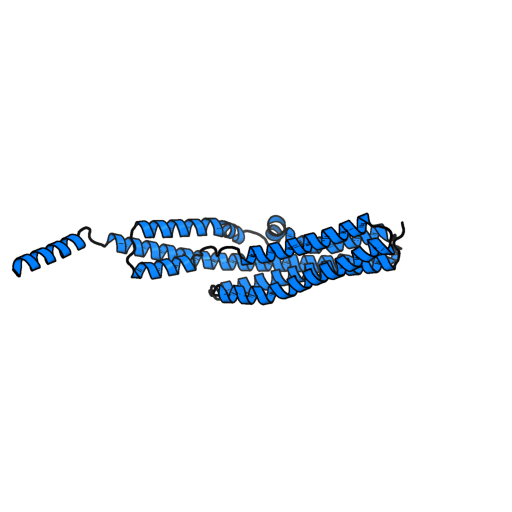M 1725 C CA . SER A 1 230 ? 1.084 5.992 10.266 1.00 82.62 230 SER A CA 1
ATOM 1726 C C . SER A 1 230 ? 0.576 4.793 11.068 1.00 82.62 230 SER A C 1
ATOM 1728 O O . SER A 1 230 ? -0.380 4.913 11.830 1.00 82.62 230 SER A O 1
ATOM 1730 N N . LYS A 1 231 ? 1.255 3.644 10.978 1.00 83.31 231 LYS A N 1
ATOM 1731 C CA . LYS A 1 231 ? 0.848 2.421 11.683 1.00 83.31 231 LYS A CA 1
ATOM 1732 C C . LYS A 1 231 ? 0.871 2.568 13.202 1.00 83.31 231 LYS A C 1
ATOM 1734 O O . LYS A 1 231 ? -0.015 2.032 13.860 1.00 83.31 231 LYS A O 1
ATOM 1739 N N . ARG A 1 232 ? 1.847 3.293 13.757 1.00 84.38 232 ARG A N 1
ATOM 1740 C CA . ARG A 1 232 ? 1.898 3.604 15.195 1.00 84.38 232 ARG A CA 1
ATOM 1741 C C . ARG A 1 232 ? 0.741 4.510 15.612 1.00 84.38 232 ARG A C 1
ATOM 1743 O O . ARG A 1 232 ? 0.064 4.198 16.582 1.00 84.38 232 ARG A O 1
ATOM 1750 N N . ALA A 1 233 ? 0.457 5.555 14.834 1.00 84.06 233 ALA A N 1
ATOM 1751 C CA . ALA A 1 233 ? -0.676 6.437 15.101 1.00 84.06 233 ALA A CA 1
ATOM 1752 C C . ALA A 1 233 ? -2.014 5.674 15.053 1.00 84.06 233 ALA A C 1
ATOM 1754 O O . ALA A 1 233 ? -2.855 5.827 15.933 1.00 84.06 233 ALA A O 1
ATOM 1755 N N . TRP A 1 234 ? -2.194 4.782 14.075 1.00 82.50 234 TRP A N 1
ATOM 1756 C CA . TRP A 1 234 ? -3.379 3.925 14.004 1.00 82.50 234 TRP A CA 1
ATOM 1757 C C . TRP A 1 234 ? -3.460 2.912 15.143 1.00 82.50 234 TRP A C 1
ATOM 1759 O O . TRP A 1 234 ? -4.557 2.645 15.622 1.00 82.50 234 TRP A O 1
ATOM 1769 N N . HIS A 1 235 ? -2.335 2.367 15.612 1.00 85.19 235 HIS A N 1
ATOM 1770 C CA . HIS A 1 235 ? -2.322 1.475 16.772 1.00 85.19 235 HIS A CA 1
ATOM 1771 C C . HIS A 1 235 ? -2.901 2.159 18.020 1.00 85.19 235 HIS A C 1
ATOM 1773 O O . HIS A 1 235 ? -3.705 1.554 18.723 1.00 85.19 235 HIS A O 1
ATOM 1779 N N . GLU A 1 236 ? -2.545 3.421 18.269 1.00 84.56 236 GLU A N 1
ATOM 1780 C CA . GLU A 1 236 ? -3.099 4.205 19.382 1.00 84.56 236 GLU A CA 1
ATOM 1781 C C . GLU A 1 236 ? -4.608 4.437 19.227 1.00 84.56 236 GLU A C 1
ATOM 1783 O O . GLU A 1 236 ? -5.366 4.225 20.174 1.00 84.56 236 GLU A O 1
ATOM 1788 N N . VAL A 1 237 ? -5.061 4.799 18.021 1.00 84.88 237 VAL A N 1
ATOM 1789 C CA . VAL A 1 237 ? -6.492 4.982 17.728 1.00 84.88 237 VAL A CA 1
ATOM 1790 C C . VAL A 1 237 ? -7.267 3.679 17.938 1.00 84.88 237 VAL A C 1
ATOM 1792 O O . VAL A 1 237 ? -8.303 3.686 18.599 1.00 84.88 237 VAL A O 1
ATOM 1795 N N . TYR A 1 238 ? -6.762 2.551 17.433 1.00 84.19 238 TYR A N 1
ATOM 1796 C CA . TYR A 1 238 ? -7.414 1.252 17.605 1.00 84.19 238 TYR A CA 1
ATOM 1797 C C . TYR A 1 238 ? -7.416 0.780 19.059 1.00 84.19 238 TYR A C 1
ATOM 1799 O O . TYR A 1 238 ? -8.392 0.168 19.484 1.00 84.19 238 TYR A O 1
ATOM 1807 N N . ALA A 1 239 ? -6.367 1.072 19.832 1.00 86.31 239 ALA A N 1
ATOM 1808 C CA . ALA A 1 239 ? -6.340 0.767 21.259 1.00 86.31 239 ALA A CA 1
ATOM 1809 C C . ALA A 1 239 ? -7.426 1.546 22.021 1.00 86.31 239 ALA A C 1
ATOM 1811 O O . ALA A 1 239 ? -8.144 0.955 22.826 1.00 86.31 239 ALA A O 1
ATOM 1812 N N . ALA A 1 240 ? -7.595 2.839 21.719 1.00 87.38 240 ALA A N 1
ATOM 1813 C CA . ALA A 1 240 ? -8.655 3.660 22.302 1.00 87.38 240 ALA A CA 1
ATOM 1814 C C . ALA A 1 240 ? -10.056 3.164 21.898 1.00 87.38 240 ALA A C 1
ATOM 1816 O O . ALA A 1 240 ? -10.895 2.927 22.762 1.00 87.38 240 ALA A O 1
ATOM 1817 N N . GLN A 1 241 ? -10.285 2.914 20.605 1.00 86.81 241 GLN A N 1
ATOM 1818 C CA . GLN A 1 241 ? -11.567 2.402 20.103 1.00 86.81 241 GLN A CA 1
ATOM 1819 C C . GLN A 1 241 ? -11.921 1.032 20.686 1.00 86.81 241 GLN A C 1
ATOM 1821 O O . GLN A 1 241 ? -13.074 0.775 21.020 1.00 86.81 241 GLN A O 1
ATOM 1826 N N . ARG A 1 242 ? -10.934 0.143 20.839 1.00 90.19 242 ARG A N 1
ATOM 1827 C CA . ARG A 1 242 ? -11.153 -1.153 21.480 1.00 90.19 242 ARG A CA 1
ATOM 1828 C C . ARG A 1 242 ? -11.593 -0.982 22.935 1.00 90.19 242 ARG A C 1
ATOM 1830 O O . ARG A 1 242 ? -12.522 -1.666 23.353 1.00 90.19 242 ARG A O 1
ATOM 1837 N N . ALA A 1 243 ? -10.964 -0.077 23.684 1.00 90.00 243 ALA A N 1
ATOM 1838 C CA . ALA A 1 243 ? -11.355 0.207 25.062 1.00 90.00 243 ALA A CA 1
ATOM 1839 C C . ALA A 1 243 ? -12.785 0.774 25.154 1.00 90.00 243 ALA A C 1
ATOM 1841 O O . ALA A 1 243 ? -13.537 0.372 26.039 1.00 90.00 243 ALA A O 1
ATOM 1842 N N . GLU A 1 244 ? -13.186 1.645 24.218 1.00 90.50 244 GLU A N 1
ATOM 1843 C CA . GLU A 1 244 ? -14.569 2.140 24.108 1.00 90.50 244 GLU A CA 1
ATOM 1844 C C . GLU A 1 244 ? -15.563 0.991 23.879 1.00 90.50 244 GLU A C 1
ATOM 1846 O O . GLU A 1 244 ? -16.539 0.861 24.617 1.00 90.50 244 GLU A O 1
ATOM 1851 N N . VAL A 1 245 ? -15.291 0.109 22.911 1.00 90.81 245 VAL A N 1
ATOM 1852 C CA . VAL A 1 245 ? -16.148 -1.053 22.615 1.00 90.81 245 VAL A CA 1
ATOM 1853 C C . VAL A 1 245 ? -16.228 -2.010 23.808 1.00 90.81 245 VAL A C 1
ATOM 1855 O O . VAL A 1 245 ? -17.311 -2.473 24.160 1.00 90.81 245 VAL A O 1
ATOM 1858 N N . GLU A 1 246 ? -15.108 -2.293 24.476 1.00 92.38 246 GLU A N 1
ATOM 1859 C CA . GLU A 1 246 ? -15.093 -3.133 25.680 1.00 92.38 246 GLU A CA 1
ATOM 1860 C C . GLU A 1 246 ? -15.903 -2.507 26.828 1.00 92.38 246 GLU A C 1
ATOM 1862 O O . GLU A 1 246 ? -16.626 -3.223 27.529 1.00 92.38 246 GLU A O 1
ATOM 1867 N N . ALA A 1 247 ? -15.838 -1.183 26.996 1.00 92.44 247 ALA A N 1
ATOM 1868 C CA . ALA A 1 247 ? -16.634 -0.460 27.983 1.00 92.44 247 ALA A CA 1
ATOM 1869 C C . ALA A 1 247 ? -18.139 -0.527 27.669 1.00 92.44 247 ALA A C 1
ATOM 1871 O O . ALA A 1 247 ? -18.933 -0.808 28.572 1.00 92.44 247 ALA A O 1
ATOM 1872 N N . LEU A 1 248 ? -18.528 -0.345 26.401 1.00 91.56 248 LEU A N 1
ATOM 1873 C CA . LEU A 1 248 ? -19.918 -0.476 25.955 1.00 91.56 248 LEU A CA 1
ATOM 1874 C C . LEU A 1 248 ? -20.447 -1.895 26.168 1.00 91.56 248 LEU A C 1
ATOM 1876 O O . LEU A 1 248 ? -21.513 -2.065 26.755 1.00 91.56 248 LEU A O 1
ATOM 1880 N N . LEU A 1 249 ? -19.677 -2.924 25.801 1.00 91.62 249 LEU A N 1
ATOM 1881 C CA . LEU A 1 249 ? -20.054 -4.322 26.034 1.00 91.62 249 LEU A CA 1
ATOM 1882 C C . LEU A 1 249 ? -20.191 -4.640 27.530 1.00 91.62 249 LEU A C 1
ATOM 1884 O O . LEU A 1 249 ? -21.121 -5.338 27.944 1.00 91.62 249 LEU A O 1
ATOM 1888 N N . ALA A 1 250 ? -19.297 -4.115 28.372 1.00 89.69 250 ALA A N 1
ATOM 1889 C CA . ALA A 1 250 ? -19.393 -4.276 29.821 1.00 89.69 250 ALA A CA 1
ATOM 1890 C C . ALA A 1 250 ? -20.638 -3.576 30.400 1.00 89.69 250 ALA A C 1
ATOM 1892 O O . ALA A 1 250 ? -21.289 -4.124 31.297 1.00 89.69 250 ALA A O 1
ATOM 1893 N N . GLY A 1 251 ? -20.984 -2.393 29.883 1.00 86.94 251 GLY A N 1
ATOM 1894 C CA . GLY A 1 251 ? -22.204 -1.659 30.224 1.00 86.94 251 GLY A CA 1
ATOM 1895 C C . GLY A 1 251 ? -23.471 -2.402 29.799 1.00 86.94 251 GLY A C 1
ATOM 1896 O O . GLY A 1 251 ? -24.347 -2.646 30.633 1.00 86.94 251 GLY A O 1
ATOM 1897 N N . ALA A 1 252 ? -23.524 -2.852 28.544 1.00 85.94 252 ALA A N 1
ATOM 1898 C CA . ALA A 1 252 ? -24.618 -3.642 27.985 1.00 85.94 252 ALA A CA 1
ATOM 1899 C C . ALA A 1 252 ? -24.873 -4.909 28.813 1.00 85.94 252 ALA A C 1
ATOM 1901 O O . ALA A 1 252 ? -26.006 -5.185 29.206 1.00 85.94 252 ALA A O 1
ATOM 1902 N N . ARG A 1 253 ? -23.810 -5.621 29.207 1.00 84.38 253 ARG A N 1
ATOM 1903 C CA . ARG A 1 253 ? -23.916 -6.810 30.064 1.00 84.38 253 ARG A CA 1
ATOM 1904 C C . ARG A 1 253 ? -24.486 -6.501 31.448 1.00 84.38 253 ARG A C 1
ATOM 1906 O O . ARG A 1 253 ? -25.267 -7.287 31.979 1.00 84.38 253 ARG A O 1
ATOM 1913 N N . LYS A 1 254 ? -24.098 -5.379 32.067 1.00 82.56 254 LYS A N 1
ATOM 1914 C CA . LYS A 1 254 ? -24.662 -4.957 33.363 1.00 82.56 254 LYS A CA 1
ATOM 1915 C C . LYS A 1 254 ? -26.148 -4.616 33.238 1.00 82.56 254 LYS A C 1
ATOM 1917 O O . LYS A 1 254 ? -26.910 -4.978 34.130 1.00 82.56 254 LYS A O 1
ATOM 1922 N N . SER A 1 255 ? -26.547 -3.963 32.145 1.00 73.31 255 SER A N 1
ATOM 1923 C CA . SER A 1 255 ? -27.949 -3.649 31.842 1.00 73.31 255 SER A CA 1
ATOM 1924 C C . SER A 1 255 ? -28.780 -4.919 31.614 1.00 73.31 255 SER A C 1
ATOM 1926 O O . SER A 1 255 ? -29.815 -5.091 32.257 1.00 73.31 255 SER A O 1
ATOM 1928 N N . SER A 1 256 ? -28.265 -5.863 30.814 1.00 68.38 256 SER A N 1
ATOM 1929 C CA . SER A 1 256 ? -28.873 -7.185 30.590 1.00 68.38 256 SER A CA 1
ATOM 1930 C C . SER A 1 256 ? -29.088 -7.938 31.913 1.00 68.38 256 SER A C 1
ATOM 1932 O O . SER A 1 256 ? -30.194 -8.381 32.210 1.00 68.38 256 SER A O 1
ATOM 1934 N N . LYS A 1 257 ? -28.074 -7.980 32.793 1.00 65.38 257 LYS A N 1
ATOM 1935 C CA . LYS A 1 257 ? -28.162 -8.678 34.091 1.00 65.38 257 LYS A CA 1
ATOM 1936 C C . LYS A 1 257 ? -29.048 -7.999 35.138 1.00 65.38 257 LYS A C 1
ATOM 1938 O O . LYS A 1 257 ? -29.579 -8.683 36.006 1.00 65.38 257 LYS A O 1
ATOM 1943 N N . LYS A 1 258 ? -29.184 -6.666 35.114 1.00 58.72 258 LYS A N 1
ATOM 1944 C CA . LYS A 1 258 ? -30.065 -5.931 36.046 1.00 58.72 258 LYS A CA 1
ATOM 1945 C C . LYS A 1 258 ? -31.547 -6.124 35.735 1.00 58.72 258 LYS A C 1
ATOM 1947 O O . LYS A 1 258 ? -32.390 -5.761 36.556 1.00 58.72 258 LYS A O 1
ATOM 1952 N N . ARG A 1 259 ? -31.882 -6.698 34.579 1.00 51.59 259 ARG A N 1
ATOM 1953 C CA . ARG A 1 259 ? -33.246 -7.104 34.267 1.00 51.59 259 ARG A CA 1
ATOM 1954 C C . ARG A 1 259 ? -33.628 -8.267 35.177 1.00 51.59 259 ARG A C 1
ATOM 1956 O O . ARG A 1 259 ? -33.205 -9.401 34.993 1.00 51.59 259 ARG A O 1
ATOM 1963 N N . VAL A 1 260 ? -34.415 -7.938 36.197 1.00 53.47 260 VAL A N 1
ATOM 1964 C CA . VAL A 1 260 ? -34.992 -8.880 37.156 1.00 53.47 260 VAL A CA 1
ATOM 1965 C C . VAL A 1 260 ? -35.697 -9.991 36.380 1.00 53.47 260 VAL A C 1
ATOM 1967 O O . VAL A 1 260 ? -36.711 -9.747 35.720 1.00 53.47 260 VAL A O 1
ATOM 1970 N N . ALA A 1 261 ? -35.152 -11.206 36.451 1.00 52.72 261 ALA A N 1
ATOM 1971 C CA . ALA A 1 261 ? -35.798 -12.396 35.922 1.00 52.72 261 ALA A CA 1
ATOM 1972 C C . ALA A 1 261 ? -37.235 -12.469 36.469 1.00 52.72 261 ALA A C 1
ATOM 1974 O O . ALA A 1 261 ? -37.469 -12.410 37.681 1.00 52.72 261 ALA A O 1
ATOM 1975 N N . GLY A 1 262 ? -38.208 -12.512 35.560 1.00 60.97 262 GLY A N 1
ATOM 1976 C CA . GLY A 1 262 ? -39.626 -12.547 35.900 1.00 60.97 262 GLY A CA 1
ATOM 1977 C C . GLY A 1 262 ? -40.302 -11.191 36.117 1.00 60.97 262 GLY A C 1
ATOM 1978 O O . GLY A 1 262 ? -41.445 -11.193 36.543 1.00 60.97 262 GLY A O 1
ATOM 1979 N N . LEU A 1 263 ? -39.686 -10.032 35.833 1.00 66.56 263 LEU A N 1
ATOM 1980 C CA . LEU A 1 263 ? -40.441 -8.762 35.815 1.00 66.56 263 LEU A CA 1
ATOM 1981 C C . LEU A 1 263 ? -41.483 -8.753 34.684 1.00 66.56 263 LEU A C 1
ATOM 1983 O O . LEU A 1 263 ? -42.606 -8.319 34.900 1.00 66.56 263 LEU A O 1
ATOM 1987 N N . GLY A 1 264 ? -41.126 -9.288 33.510 1.00 64.75 264 GLY A N 1
ATOM 1988 C CA . GLY A 1 264 ? -42.061 -9.510 32.402 1.00 64.75 264 GLY A CA 1
ATOM 1989 C C . GLY A 1 264 ? -43.207 -10.424 32.823 1.00 64.75 264 GLY A C 1
ATOM 1990 O O . GLY A 1 264 ? -44.351 -10.003 32.770 1.00 64.75 264 GLY A O 1
ATOM 1991 N N . ASP A 1 265 ? -42.906 -11.604 33.371 1.00 70.25 265 ASP A N 1
ATOM 1992 C CA . ASP A 1 265 ? -43.931 -12.523 33.887 1.00 70.25 265 ASP A CA 1
ATOM 1993 C C . ASP A 1 265 ? -44.777 -11.918 35.008 1.00 70.25 265 ASP A C 1
ATOM 1995 O O . ASP A 1 265 ? -45.978 -12.153 35.058 1.00 70.25 265 ASP A O 1
ATOM 1999 N N . ARG A 1 266 ? -44.188 -11.114 35.900 1.00 77.25 266 ARG A N 1
ATOM 2000 C CA . ARG A 1 266 ? -44.924 -10.426 36.970 1.00 77.25 266 ARG A CA 1
ATOM 2001 C C . ARG A 1 266 ? -45.829 -9.329 36.421 1.00 77.25 266 ARG A C 1
ATOM 2003 O O . ARG A 1 266 ? -46.942 -9.202 36.908 1.00 77.25 266 ARG A O 1
ATOM 2010 N N . VAL A 1 267 ? -45.392 -8.569 35.416 1.00 81.44 267 VAL A N 1
ATOM 2011 C CA . VAL A 1 267 ? -46.213 -7.539 34.756 1.00 81.44 267 VAL A CA 1
ATOM 2012 C C . VAL A 1 267 ? -47.315 -8.184 33.919 1.00 81.44 267 VAL A C 1
ATOM 2014 O O . VAL A 1 267 ? -48.461 -7.763 34.010 1.00 81.44 267 VAL A O 1
ATOM 2017 N N . THR A 1 268 ? -47.013 -9.245 33.171 1.00 81.38 268 THR A N 1
ATOM 2018 C CA . THR A 1 268 ? -48.009 -9.999 32.401 1.00 81.38 268 THR A CA 1
ATOM 2019 C C . THR A 1 268 ? -49.031 -10.653 33.331 1.00 81.38 268 THR A C 1
ATOM 2021 O O . THR A 1 268 ? -50.229 -10.540 33.092 1.00 81.38 268 THR A O 1
ATOM 2024 N N . ARG A 1 269 ? -48.589 -11.245 34.449 1.00 84.56 269 ARG A N 1
ATOM 2025 C CA . ARG A 1 269 ? -49.476 -11.809 35.476 1.00 84.56 269 ARG A CA 1
ATOM 2026 C C . ARG A 1 269 ? -50.294 -10.723 36.187 1.00 84.56 269 ARG A C 1
ATOM 2028 O O . ARG A 1 269 ? -51.475 -10.929 36.423 1.00 84.56 269 ARG A O 1
ATOM 2035 N N . ALA A 1 270 ? -49.717 -9.556 36.471 1.00 87.44 270 ALA A N 1
ATOM 2036 C CA . ALA A 1 270 ? -50.445 -8.423 37.049 1.00 87.44 270 ALA A CA 1
ATOM 2037 C C . ALA A 1 270 ? -51.502 -7.850 36.087 1.00 87.44 270 ALA A C 1
ATOM 2039 O O . ALA A 1 270 ? -52.610 -7.538 36.512 1.00 87.44 270 ALA A O 1
ATOM 2040 N N . LEU A 1 271 ? -51.195 -7.760 34.790 1.00 90.88 271 LEU A N 1
ATOM 2041 C CA . LEU A 1 271 ? -52.155 -7.354 33.758 1.00 90.88 271 LEU A CA 1
ATOM 2042 C C . LEU A 1 271 ? -53.277 -8.380 33.577 1.00 90.88 271 LEU A C 1
ATOM 2044 O O . LEU A 1 271 ? -54.417 -8.004 33.314 1.00 90.88 271 LEU A O 1
ATOM 2048 N N . GLN A 1 272 ? -52.966 -9.665 33.729 1.00 91.19 272 GLN A N 1
ATOM 2049 C CA . GLN A 1 272 ? -53.952 -10.737 33.673 1.00 91.19 272 GLN A CA 1
ATOM 2050 C C . GLN A 1 272 ? -54.909 -10.683 34.873 1.00 91.19 272 GLN A C 1
ATOM 2052 O O . GLN A 1 272 ? -56.117 -10.726 34.672 1.00 91.19 272 GLN A O 1
ATOM 2057 N N . ILE A 1 273 ? -54.386 -10.456 36.084 1.00 91.56 273 ILE A N 1
ATOM 2058 C CA . ILE A 1 273 ? -55.194 -10.239 37.298 1.00 91.56 273 ILE A CA 1
ATOM 2059 C C . ILE A 1 273 ? -56.085 -8.994 37.155 1.00 91.56 273 ILE A C 1
ATOM 2061 O O . ILE A 1 273 ? -57.259 -9.033 37.505 1.00 91.56 273 ILE A O 1
ATOM 2065 N N . LEU A 1 274 ? -55.563 -7.895 36.600 1.00 90.25 274 LEU A N 1
ATOM 2066 C CA . LEU A 1 274 ? -56.356 -6.685 36.339 1.00 90.25 274 LEU A CA 1
ATOM 2067 C C . LEU A 1 274 ? -57.502 -6.931 35.350 1.00 90.25 274 LEU A C 1
ATOM 2069 O O . LEU A 1 274 ? -58.587 -6.388 35.531 1.00 90.25 274 LEU A O 1
ATOM 2073 N N . ARG A 1 275 ? -57.281 -7.762 34.324 1.00 88.50 275 ARG A N 1
ATOM 2074 C CA . ARG A 1 275 ? -58.335 -8.177 33.386 1.00 88.50 275 ARG A CA 1
ATOM 2075 C C . ARG A 1 275 ? -59.381 -9.076 34.035 1.00 88.50 275 ARG A C 1
ATOM 2077 O O . ARG A 1 275 ? -60.555 -8.926 33.727 1.00 88.50 275 ARG A O 1
ATOM 2084 N N . GLU A 1 276 ? -58.972 -9.982 34.919 1.00 90.31 276 GLU A N 1
ATOM 2085 C CA . GLU A 1 276 ? -59.896 -10.837 35.675 1.00 90.31 276 GLU A CA 1
ATOM 2086 C C . GLU A 1 276 ? -60.751 -10.042 36.669 1.00 90.31 276 GLU A C 1
ATOM 2088 O O . GLU A 1 276 ? -61.872 -10.446 36.934 1.00 90.31 276 GLU A O 1
ATOM 2093 N N . GLN A 1 277 ? -60.265 -8.906 37.183 1.00 82.69 277 GLN A N 1
ATOM 2094 C CA . GLN A 1 277 ? -61.041 -8.029 38.072 1.00 82.69 277 GLN A CA 1
ATOM 2095 C C . GLN A 1 277 ? -61.959 -7.029 37.352 1.00 82.69 277 GLN A C 1
ATOM 2097 O O . GLN A 1 277 ? -62.787 -6.395 38.002 1.00 82.69 277 GLN A O 1
ATOM 2102 N N . GLN A 1 278 ? -61.785 -6.830 36.043 1.00 78.44 278 GLN A N 1
ATOM 2103 C CA . GLN A 1 278 ? -62.632 -5.942 35.235 1.00 78.44 278 GLN A CA 1
ATOM 2104 C C . GLN A 1 278 ? -63.813 -6.661 34.565 1.00 78.44 278 GLN A C 1
ATOM 2106 O O . GLN A 1 278 ? -64.671 -5.985 33.997 1.00 78.44 278 GLN A O 1
ATOM 2111 N N . ASN A 1 279 ? -63.849 -7.992 34.637 1.00 64.69 279 ASN A N 1
ATOM 2112 C CA . ASN A 1 279 ? -65.002 -8.821 34.284 1.00 64.69 279 ASN A CA 1
ATOM 2113 C C . ASN A 1 279 ? -65.764 -9.224 35.548 1.00 64.69 279 ASN A C 1
ATOM 2115 O O . ASN A 1 279 ? -66.995 -9.404 35.434 1.00 64.69 279 ASN A O 1
#

Radius of gyration: 29.62 Å; chains: 1; bounding box: 102×29×76 Å

Secondary structure (DSSP, 8-state):
-PPPHHHHHHHHHHHHHHHHHHHHHHHHHHHHHHHHHHHHHTT----HHHHHHHHIIIIIHHHHHHHHHHHHHHHHHHHHHHHTSS-HHHHHHHHHHHHHHHHHHHHHHHHHHHSPPPP-HHHHHHHHHHHHHH---HHHHHHHHHHHHHHHHHHGGGGGTTT--HHHHHHHH-GGGGHHHHHHHHHHHHHHHHH---GGGHHHHIIIIIHHHHHHHHHHHHHHHHHHHHHHHHHHHHHHHHHHHHHHHHHHHHHHHHS-TTHHHHHHHHHHHHHHHH-

Foldseek 3Di:
DADDPVRLVLLLVLLVLVLVLLLLVLVLLLVVLLVLLVCLVVLPPPPVVVVVVVCCVSPVVSLVVSLVVLLVSLLVVLCCCVPVVVNNPVSVVSNVVSVVVSVVSVVVVVCVVPPDDQDALVNLLVVLVVVVVVADDPVVLVVSVVSLVVNCVVLVVLVPLVPDDLVNQLVPPVVVLLVSLVSLVVSLVCCVVNNVDDPVCVVVSCVRRVVSNVSSVVSSSSSSVSNSSSSNSVVVSRVVSSVSSVVSSVVSVVVNVVPPVCPVVVVVVVVVVVVVVVD

pLDDT: mean 76.13, std 10.46, range [44.53, 92.69]